Protein AF-A0A267MEK7-F1 (afdb_monomer_lite)

Radius of gyration: 26.11 Å; chains: 1; bounding box: 87×33×66 Å

Sequence (275 aa):
MTKNIILGVLVMGILACGLLVVDSYVIDKEENTNERALKESIINKCTEYKTIGLNELTPFEWDEVYSFPPYMDKDSMSELSGIPKSHLSETYSEGTMNIIFLKDKKVVCKIIGYPKEFYLSIGDSKYEDNERLLISKLPTKDDETIVLNRYNGEKVKTIEDGNYLNEKMVGYWEKNVEEENNNEIKQKHINMVLTKDGVVKFNFFYSLYKDNTNIENLDRAGSRSSTQSFNSHSGKYMVEDDEIILKLQGDRFIMKIDFKGESSILNGEYELVKK

pLDDT: mean 73.12, std 13.4, range [40.31, 94.12]

Organism: NCBI:txid1478221

Structure (mmCIF, N/CA/C/O backbone):
data_AF-A0A267MEK7-F1
#
_entry.id   AF-A0A267MEK7-F1
#
loop_
_atom_site.group_PDB
_atom_site.id
_atom_site.type_symbol
_atom_site.label_atom_id
_atom_site.label_alt_id
_atom_site.label_comp_id
_atom_site.label_asym_id
_atom_site.label_entity_id
_atom_site.label_seq_id
_atom_site.pdbx_PDB_ins_code
_atom_site.Cartn_x
_atom_site.Cartn_y
_atom_site.Cartn_z
_atom_site.occupancy
_atom_site.B_iso_or_equiv
_atom_site.auth_seq_id
_atom_site.auth_comp_id
_atom_site.auth_asym_id
_atom_site.auth_atom_id
_atom_site.pdbx_PDB_model_num
ATOM 1 N N . MET A 1 1 ? -59.127 13.103 30.056 1.00 61.25 1 MET A N 1
ATOM 2 C CA . MET A 1 1 ? -58.250 11.916 29.930 1.00 61.25 1 MET A CA 1
ATOM 3 C C . MET A 1 1 ? -57.293 12.024 28.739 1.00 61.25 1 MET A C 1
ATOM 5 O O . MET A 1 1 ? -56.110 11.780 28.904 1.00 61.25 1 MET A O 1
ATOM 9 N N . THR A 1 2 ? -57.755 12.486 27.575 1.00 72.44 2 THR A N 1
ATOM 10 C CA . THR A 1 2 ? -56.981 12.620 26.322 1.00 72.44 2 THR A CA 1
ATOM 11 C C . THR A 1 2 ? -55.777 13.573 26.366 1.00 72.44 2 THR A C 1
ATOM 13 O O . THR A 1 2 ? -54.735 13.235 25.819 1.00 72.44 2 THR A O 1
ATOM 16 N N . LYS A 1 3 ? -55.850 14.727 27.051 1.00 72.00 3 LYS A N 1
ATOM 17 C CA . LYS A 1 3 ? -54.719 15.684 27.121 1.00 72.00 3 LYS A CA 1
ATOM 18 C C . LYS A 1 3 ? -53.462 15.119 27.802 1.00 72.00 3 LYS A C 1
ATOM 20 O O . LYS A 1 3 ? -52.360 15.358 27.321 1.00 72.00 3 LYS A O 1
ATOM 25 N N . ASN A 1 4 ? -53.623 14.338 28.871 1.00 78.00 4 ASN A N 1
ATOM 26 C CA . ASN A 1 4 ? -52.489 13.758 29.604 1.00 78.00 4 ASN A CA 1
ATOM 27 C C . ASN A 1 4 ? -51.824 12.617 28.816 1.00 78.00 4 ASN A C 1
ATOM 29 O O . ASN A 1 4 ? -50.618 12.429 28.917 1.00 78.00 4 ASN A O 1
ATOM 33 N N . ILE A 1 5 ? -52.597 11.901 27.992 1.00 79.38 5 ILE A N 1
ATOM 34 C CA . ILE A 1 5 ? -52.084 10.857 27.095 1.00 79.38 5 ILE A CA 1
ATOM 35 C C . ILE A 1 5 ? -51.268 11.490 25.958 1.00 79.38 5 ILE A C 1
ATOM 37 O O . ILE A 1 5 ? -50.156 11.051 25.694 1.00 79.38 5 ILE A O 1
ATOM 41 N N . ILE A 1 6 ? -51.773 12.566 25.340 1.00 78.81 6 ILE A N 1
ATOM 42 C CA . ILE A 1 6 ? -51.057 13.290 24.272 1.00 78.81 6 ILE A CA 1
ATOM 43 C C . ILE A 1 6 ? -49.735 13.872 24.792 1.00 78.81 6 ILE A C 1
ATOM 45 O O . ILE A 1 6 ? -48.708 13.755 24.127 1.00 78.81 6 ILE A O 1
ATOM 49 N N . LEU A 1 7 ? -49.737 14.450 25.999 1.00 81.44 7 LEU A N 1
ATOM 50 C CA . LEU A 1 7 ? -48.522 14.979 26.620 1.00 81.44 7 LEU A CA 1
ATOM 51 C C . LEU A 1 7 ? -47.503 13.868 26.922 1.00 81.44 7 LEU A C 1
ATOM 53 O O . LEU A 1 7 ? -46.320 14.043 26.649 1.00 81.44 7 LEU A O 1
ATOM 57 N N . GLY A 1 8 ? -47.956 12.712 27.421 1.00 78.62 8 GLY A N 1
ATOM 58 C CA . GLY A 1 8 ? -47.087 11.557 27.668 1.00 78.62 8 GLY A CA 1
ATOM 59 C C . GLY A 1 8 ? -46.432 11.010 26.395 1.00 78.62 8 GLY A C 1
ATOM 60 O O . GLY A 1 8 ? -45.236 10.725 26.397 1.00 78.62 8 GLY A O 1
ATOM 61 N N . VAL A 1 9 ? -47.183 10.930 25.291 1.00 83.12 9 VAL A N 1
ATOM 62 C CA . VAL A 1 9 ? -46.657 10.490 23.985 1.00 83.12 9 VAL A CA 1
ATOM 63 C C . VAL A 1 9 ? -45.629 11.482 23.432 1.00 83.12 9 VAL A C 1
ATOM 65 O O . VAL A 1 9 ? -44.581 11.061 22.949 1.00 83.12 9 VAL A O 1
ATOM 68 N N . LEU A 1 10 ? -45.877 12.791 23.552 1.00 81.56 10 LEU A N 1
ATOM 69 C CA . LEU A 1 10 ? -44.924 13.825 23.126 1.00 81.56 10 LEU A CA 1
ATOM 70 C C . LEU A 1 10 ? -43.614 13.770 23.918 1.00 81.56 10 LEU A C 1
ATOM 72 O O . LEU A 1 10 ? -42.539 13.845 23.327 1.00 81.56 10 LEU A O 1
ATOM 76 N N . VAL A 1 11 ? -43.689 13.600 25.240 1.00 84.88 11 VAL A N 1
ATOM 77 C CA . VAL A 1 11 ? -42.497 13.502 26.095 1.00 84.88 11 VAL A CA 1
ATOM 78 C C . VAL A 1 11 ? -41.678 12.254 25.759 1.00 84.88 11 VAL A C 1
ATOM 80 O O . VAL A 1 11 ? -40.460 12.351 25.629 1.00 84.88 11 VAL A O 1
ATOM 83 N N . MET A 1 12 ? -42.322 11.101 25.547 1.00 83.88 12 MET A N 1
ATOM 84 C CA . MET A 1 12 ? -41.613 9.890 25.116 1.00 83.88 12 MET A CA 1
ATOM 85 C C . MET A 1 12 ? -40.985 10.039 23.728 1.00 83.88 12 MET A C 1
ATOM 87 O O . MET A 1 12 ? -39.858 9.595 23.529 1.00 83.88 12 MET A O 1
ATOM 91 N N . GLY A 1 13 ? -41.665 10.706 22.791 1.00 81.06 13 GLY A N 1
ATOM 92 C CA . GLY A 1 13 ? -41.106 11.005 21.471 1.00 81.06 13 GLY A CA 1
ATOM 93 C C . GLY A 1 13 ? -39.848 11.874 21.548 1.00 81.06 13 GLY A C 1
ATOM 94 O O . GLY A 1 13 ? -38.851 11.564 20.907 1.00 81.06 13 GLY A O 1
ATOM 95 N N . ILE A 1 14 ? -39.854 12.918 22.384 1.00 84.00 14 ILE A N 1
ATOM 96 C CA . ILE A 1 14 ? -38.690 13.797 22.582 1.00 84.00 14 ILE A CA 1
ATOM 97 C C . ILE A 1 14 ? -37.525 13.041 23.230 1.00 84.00 14 ILE A C 1
ATOM 99 O O . ILE A 1 14 ? -36.387 13.207 22.803 1.00 84.00 14 ILE A O 1
ATOM 103 N N . LEU A 1 15 ? -37.794 12.195 24.229 1.00 73.38 15 LEU A N 1
ATOM 104 C CA . LEU A 1 15 ? -36.761 11.380 24.876 1.00 73.38 15 LEU A CA 1
ATOM 105 C C . LEU A 1 15 ? -36.146 10.363 23.907 1.00 73.38 15 LEU A C 1
ATOM 107 O O . LEU A 1 15 ? -34.927 10.216 23.881 1.00 73.38 15 LEU A O 1
ATOM 111 N N . ALA A 1 16 ? -36.965 9.712 23.077 1.00 72.88 16 ALA A N 1
ATOM 112 C CA . ALA A 1 16 ? -36.488 8.790 22.051 1.00 72.88 16 ALA A CA 1
ATOM 113 C C . ALA A 1 16 ? -35.642 9.509 20.988 1.00 72.88 16 ALA A C 1
ATOM 115 O O . ALA A 1 16 ? -34.548 9.053 20.670 1.00 72.88 16 ALA A O 1
ATOM 116 N N . CYS A 1 17 ? -36.090 10.666 20.491 1.00 71.38 17 CYS A N 1
ATOM 117 C CA . CYS A 1 17 ? -35.295 11.483 19.572 1.00 71.38 17 CYS A CA 1
ATOM 118 C C . CYS A 1 17 ? -33.987 11.966 20.214 1.00 71.38 17 CYS A C 1
ATOM 120 O O . CYS A 1 17 ? -32.949 11.958 19.562 1.00 71.38 17 CYS A O 1
ATOM 122 N N . GLY A 1 18 ? -34.021 12.359 21.491 1.00 66.75 18 GLY A N 1
ATOM 123 C CA . GLY A 1 18 ? -32.832 12.761 22.238 1.00 66.75 18 GLY A CA 1
ATOM 124 C C . GLY A 1 18 ? -31.804 11.635 22.349 1.00 66.75 18 GLY A C 1
ATOM 125 O O . GLY A 1 18 ? -30.627 11.873 22.104 1.00 66.75 18 GLY A O 1
ATOM 126 N N . LEU A 1 19 ? -32.249 10.409 22.647 1.00 63.38 19 LEU A N 1
ATOM 127 C CA . LEU A 1 19 ? -31.387 9.222 22.677 1.00 63.38 19 LEU A CA 1
ATOM 128 C C . LEU A 1 19 ? -30.751 8.949 21.309 1.00 63.38 19 LEU A C 1
ATOM 130 O O . LEU A 1 19 ? -29.538 8.804 21.232 1.00 63.38 19 LEU A O 1
ATOM 134 N N . LEU A 1 20 ? -31.538 8.992 20.229 1.00 66.06 20 LEU A N 1
ATOM 135 C CA . LEU A 1 20 ? -31.027 8.773 18.871 1.00 66.06 20 LEU A CA 1
ATOM 136 C C . LEU A 1 20 ? -29.966 9.806 18.457 1.00 66.06 20 LEU A C 1
ATOM 138 O O . LEU A 1 20 ? -28.980 9.443 17.824 1.00 66.06 20 LEU A O 1
ATOM 142 N N . VAL A 1 21 ? -30.147 11.080 18.825 1.00 69.00 21 VAL A N 1
ATOM 143 C CA . VAL A 1 21 ? -29.184 12.154 18.514 1.00 69.00 21 VAL A CA 1
ATOM 144 C C . VAL A 1 21 ? -27.895 12.014 19.328 1.00 69.00 21 VAL A C 1
ATOM 146 O O . VAL A 1 21 ? -26.806 12.279 18.817 1.00 69.00 21 VAL A O 1
ATOM 149 N N . VAL A 1 22 ? -27.999 11.600 20.594 1.00 65.12 22 VAL A N 1
ATOM 150 C CA . VAL A 1 22 ? -26.823 11.333 21.434 1.00 65.12 22 VAL A CA 1
ATOM 151 C C . VAL A 1 22 ? -26.050 10.135 20.892 1.00 65.12 22 VAL A C 1
ATOM 153 O O . VAL A 1 22 ? -24.835 10.237 20.745 1.00 65.12 22 VAL A O 1
ATOM 156 N N . ASP A 1 23 ? -26.739 9.053 20.527 1.00 66.06 23 ASP A N 1
ATOM 157 C CA . ASP A 1 23 ? -26.115 7.868 19.938 1.00 66.06 23 ASP A CA 1
ATOM 158 C C . ASP A 1 23 ? -25.399 8.214 18.627 1.00 66.06 23 ASP A C 1
ATOM 160 O O . ASP A 1 23 ? -24.226 7.879 18.474 1.00 66.06 23 ASP A O 1
ATOM 164 N N . SER A 1 24 ? -26.038 8.965 17.717 1.00 64.94 24 SER A N 1
ATOM 165 C CA . SER A 1 24 ? -25.383 9.393 16.472 1.00 64.94 24 SER A CA 1
ATOM 166 C C . SER A 1 24 ? -24.154 10.267 16.730 1.00 64.94 24 SER A C 1
ATOM 168 O O . SER A 1 24 ? -23.119 10.076 16.103 1.00 64.94 24 SER A O 1
ATOM 170 N N . TYR A 1 25 ? -24.234 11.193 17.691 1.00 68.62 25 TYR A N 1
ATOM 171 C CA . TYR A 1 25 ? -23.115 12.078 18.018 1.00 68.62 25 TYR A CA 1
ATOM 172 C C . TYR A 1 25 ? -21.934 11.330 18.653 1.00 68.62 25 TYR A C 1
ATOM 174 O O . TYR A 1 25 ? -20.774 11.649 18.385 1.00 68.62 25 TYR A O 1
ATOM 182 N N . VAL A 1 26 ? -22.209 10.341 19.508 1.00 70.06 26 VAL A N 1
ATOM 183 C CA . VAL A 1 26 ? -21.171 9.500 20.117 1.00 70.06 26 VAL A CA 1
ATOM 184 C C . VAL A 1 26 ? -20.490 8.641 19.053 1.00 70.06 26 VAL A C 1
ATOM 186 O O . VAL A 1 26 ? -19.261 8.602 19.039 1.00 70.06 26 VAL A O 1
ATOM 189 N N . ILE A 1 27 ? -21.263 8.043 18.138 1.00 68.50 27 ILE A N 1
ATOM 190 C CA . ILE A 1 27 ? -20.741 7.247 17.016 1.00 68.50 27 ILE A CA 1
ATOM 191 C C . ILE A 1 27 ? -19.829 8.101 16.130 1.00 68.50 27 ILE A C 1
ATOM 193 O O . ILE A 1 27 ? -18.676 7.733 15.925 1.00 68.50 27 ILE A O 1
ATOM 197 N N . ASP A 1 28 ? -20.282 9.277 15.685 1.00 72.56 28 ASP A N 1
ATOM 198 C CA . ASP A 1 28 ? -19.471 10.158 14.833 1.00 72.56 28 ASP A CA 1
ATOM 199 C C . ASP A 1 28 ? -18.160 10.569 15.522 1.00 72.56 28 ASP A C 1
ATOM 201 O O . ASP A 1 28 ? -17.100 10.663 14.899 1.00 72.56 28 ASP A O 1
ATOM 205 N N . LYS A 1 29 ? -18.200 10.818 16.835 1.00 78.25 29 LYS A N 1
ATOM 206 C CA . LYS A 1 29 ? -17.004 11.170 17.609 1.00 78.25 29 LYS A CA 1
ATOM 207 C C . LYS A 1 29 ? -16.028 9.997 17.738 1.00 78.25 29 LYS A C 1
ATOM 209 O O . LYS A 1 29 ? -14.812 10.212 17.699 1.00 78.25 29 LYS A O 1
ATOM 214 N N . GLU A 1 30 ? -16.540 8.789 17.940 1.00 75.94 30 GLU A N 1
ATOM 215 C CA . GLU A 1 30 ? -15.747 7.564 18.045 1.00 75.94 30 GLU A CA 1
ATOM 216 C C . GLU A 1 30 ? -15.094 7.209 16.703 1.00 75.94 30 GLU A C 1
ATOM 218 O O . GLU A 1 30 ? -13.875 7.037 16.664 1.00 75.94 30 GLU A O 1
ATOM 223 N N . GLU A 1 31 ? -15.856 7.248 15.603 1.00 81.69 31 GLU A N 1
ATOM 224 C CA . GLU A 1 31 ? -15.352 7.043 14.237 1.00 81.69 31 GLU A CA 1
ATOM 225 C C . GLU A 1 31 ? -14.177 7.987 13.923 1.00 81.69 31 GLU A C 1
ATOM 227 O O . GLU A 1 31 ? -13.099 7.526 13.547 1.00 81.69 31 GLU A O 1
ATOM 232 N N . ASN A 1 32 ? -14.331 9.294 14.177 1.00 82.56 32 ASN A N 1
ATOM 233 C CA . ASN A 1 32 ? -13.270 10.290 13.953 1.00 82.56 32 ASN A CA 1
ATOM 234 C C . ASN A 1 32 ? -12.031 10.070 14.843 1.00 82.56 32 ASN A C 1
ATOM 236 O O . ASN A 1 32 ? -10.897 10.378 14.462 1.00 82.56 32 ASN A O 1
ATOM 240 N N . THR A 1 33 ? -12.231 9.570 16.066 1.00 89.94 33 THR A N 1
ATOM 241 C CA . THR A 1 33 ? -11.124 9.285 16.989 1.00 89.94 33 THR A CA 1
ATOM 242 C C . THR A 1 33 ? -10.321 8.077 16.510 1.00 89.94 33 THR A C 1
ATOM 244 O O . THR A 1 33 ? -9.089 8.131 16.495 1.00 89.94 33 THR A O 1
ATOM 247 N N . ASN A 1 34 ? -11.014 7.025 16.075 1.00 93.75 34 ASN A N 1
ATOM 248 C CA . ASN A 1 34 ? -10.420 5.798 15.559 1.00 93.75 34 ASN A CA 1
ATOM 249 C C . ASN A 1 34 ? -9.712 6.022 14.220 1.00 93.75 34 ASN A C 1
ATOM 251 O O . ASN A 1 34 ? -8.599 5.530 14.043 1.00 93.75 34 ASN A O 1
ATOM 255 N N . GLU A 1 35 ? -10.281 6.838 13.329 1.00 90.81 35 GLU A N 1
ATOM 256 C CA . GLU A 1 35 ? -9.650 7.242 12.067 1.00 90.81 35 GLU A CA 1
ATOM 257 C C . GLU A 1 35 ? -8.287 7.905 12.316 1.00 90.81 35 GLU A C 1
ATOM 259 O O . GLU A 1 35 ? -7.260 7.490 11.767 1.00 90.81 35 GLU A O 1
ATOM 264 N N . ARG A 1 36 ? -8.249 8.898 13.215 1.00 89.75 36 ARG A N 1
ATOM 265 C CA . ARG A 1 36 ? -7.005 9.586 13.574 1.00 89.75 36 ARG A CA 1
ATOM 266 C C . ARG A 1 36 ? -5.991 8.635 14.207 1.00 89.75 36 ARG A C 1
ATOM 268 O O . ARG A 1 36 ? -4.813 8.678 13.854 1.00 89.75 36 ARG A O 1
ATOM 275 N N . ALA A 1 37 ? -6.437 7.773 15.117 1.00 92.00 37 ALA A N 1
ATOM 276 C CA . ALA A 1 37 ? -5.565 6.817 15.789 1.00 92.00 37 ALA A CA 1
ATOM 277 C C . ALA A 1 37 ? -4.990 5.771 14.813 1.00 92.00 37 ALA A C 1
ATOM 279 O O . ALA A 1 37 ? -3.810 5.424 14.904 1.00 92.00 37 ALA A O 1
ATOM 280 N N . LEU A 1 38 ? -5.782 5.309 13.840 1.00 90.62 38 LEU A N 1
ATOM 281 C CA . LEU A 1 38 ? -5.322 4.426 12.767 1.00 90.62 38 LEU A CA 1
ATOM 282 C C . LEU A 1 38 ? -4.278 5.113 11.890 1.00 90.62 38 LEU A C 1
ATOM 284 O O . LEU A 1 38 ? -3.219 4.537 11.649 1.00 90.62 38 LEU A O 1
ATOM 288 N N . LYS A 1 39 ? -4.520 6.362 11.479 1.00 87.00 39 LYS A N 1
ATOM 289 C CA . LYS A 1 39 ? -3.549 7.146 10.706 1.00 87.00 39 LYS A CA 1
ATOM 290 C C . LYS A 1 39 ? -2.216 7.295 11.445 1.00 87.00 39 LYS A C 1
ATOM 292 O O . LYS A 1 39 ? -1.160 7.039 10.870 1.00 87.00 39 LYS A O 1
ATOM 297 N N . GLU A 1 40 ? -2.251 7.653 12.728 1.00 88.44 40 GLU A N 1
ATOM 298 C CA . GLU A 1 40 ? -1.050 7.740 13.571 1.00 88.44 40 GLU A CA 1
ATOM 299 C C . GLU A 1 40 ? -0.338 6.379 13.689 1.00 88.44 40 GLU A C 1
ATOM 301 O O . GLU A 1 40 ? 0.889 6.298 13.594 1.00 88.44 40 GLU A O 1
ATOM 306 N N . SER A 1 41 ? -1.091 5.290 13.858 1.00 89.56 41 SER A N 1
ATOM 307 C CA . SER A 1 41 ? -0.546 3.932 13.940 1.00 89.56 41 SER A CA 1
ATOM 308 C C . SER A 1 41 ? 0.136 3.500 12.639 1.00 89.56 41 SER A C 1
ATOM 310 O O . SER A 1 41 ? 1.252 2.982 12.685 1.00 89.56 41 SER A O 1
ATOM 312 N N . ILE A 1 42 ? -0.472 3.775 11.481 1.00 84.88 42 ILE A N 1
ATOM 313 C CA . ILE A 1 42 ? 0.101 3.491 10.158 1.00 84.88 42 ILE A CA 1
ATOM 314 C C . ILE A 1 42 ? 1.422 4.242 9.980 1.00 84.88 42 ILE A C 1
ATOM 316 O O . ILE A 1 42 ? 2.439 3.614 9.698 1.00 84.88 42 ILE A O 1
ATOM 320 N N . ILE A 1 43 ? 1.447 5.555 10.229 1.00 83.25 43 ILE A N 1
ATOM 321 C CA . ILE A 1 43 ? 2.664 6.374 10.095 1.00 83.25 43 ILE A CA 1
ATOM 322 C C . ILE A 1 43 ? 3.799 5.832 10.978 1.00 83.25 43 ILE A C 1
ATOM 324 O O . ILE A 1 43 ? 4.944 5.733 10.538 1.00 83.25 43 ILE A O 1
ATOM 328 N N . ASN A 1 44 ? 3.485 5.439 12.214 1.00 85.38 44 ASN A N 1
ATOM 329 C CA . ASN A 1 44 ? 4.488 4.994 13.180 1.00 85.38 44 ASN A CA 1
ATOM 330 C C . ASN A 1 44 ? 4.953 3.549 12.965 1.00 85.38 44 ASN A C 1
ATOM 332 O O . ASN A 1 44 ? 6.106 3.220 13.247 1.00 85.38 44 ASN A O 1
ATOM 336 N N . LYS A 1 45 ? 4.063 2.657 12.514 1.00 84.88 45 LYS A N 1
ATOM 337 C CA . LYS A 1 45 ? 4.353 1.220 12.408 1.00 84.88 45 LYS A CA 1
ATOM 338 C C . LYS A 1 45 ? 4.797 0.807 11.013 1.00 84.88 45 LYS A C 1
ATOM 340 O O . LYS A 1 45 ? 5.523 -0.180 10.912 1.00 84.88 45 LYS A O 1
ATOM 345 N N . CYS A 1 46 ? 4.420 1.527 9.962 1.00 80.25 46 CYS A N 1
ATOM 346 C CA . CYS A 1 46 ? 4.722 1.185 8.570 1.00 80.25 46 CYS A CA 1
ATOM 347 C C . CYS A 1 46 ? 5.972 1.910 8.045 1.00 80.25 46 CYS A C 1
ATOM 349 O O . CYS A 1 46 ? 5.974 2.505 6.968 1.00 80.25 46 CYS A O 1
ATOM 351 N N . THR A 1 47 ? 7.055 1.874 8.818 1.00 75.06 47 THR A N 1
ATOM 352 C CA . THR A 1 47 ? 8.317 2.550 8.481 1.00 75.06 47 THR A CA 1
ATOM 353 C C . THR A 1 47 ? 9.189 1.756 7.508 1.00 75.06 47 THR A C 1
ATOM 355 O O . THR A 1 47 ? 10.006 2.343 6.800 1.00 75.06 47 THR A O 1
ATOM 358 N N . GLU A 1 48 ? 8.989 0.442 7.428 1.00 70.56 48 GLU A N 1
ATOM 359 C CA . GLU A 1 48 ? 9.752 -0.484 6.593 1.00 70.56 48 GLU A CA 1
ATOM 360 C C . GLU A 1 48 ? 8.857 -1.584 6.007 1.00 70.56 48 GLU A C 1
ATOM 362 O O . GLU A 1 48 ? 7.723 -1.791 6.445 1.00 70.56 48 GLU A O 1
ATOM 367 N N . TYR A 1 49 ? 9.392 -2.309 5.024 1.00 71.69 49 TYR A N 1
ATOM 368 C CA . TYR A 1 49 ? 8.751 -3.492 4.462 1.00 71.69 49 TYR A CA 1
ATOM 369 C C . TYR A 1 49 ? 8.694 -4.596 5.518 1.00 71.69 49 TYR A C 1
ATOM 371 O O . TYR A 1 49 ? 9.720 -5.133 5.938 1.00 71.69 49 TYR A O 1
ATOM 379 N N . LYS A 1 50 ? 7.482 -4.941 5.946 1.00 76.19 50 LYS A N 1
ATOM 380 C CA . LYS A 1 50 ? 7.232 -6.047 6.869 1.00 76.19 50 LYS A CA 1
ATOM 381 C C . LYS A 1 50 ? 5.807 -6.550 6.727 1.00 76.19 50 LYS A C 1
ATOM 383 O O . LYS A 1 50 ? 4.915 -5.829 6.277 1.00 76.19 50 LYS A O 1
ATOM 388 N N . THR A 1 51 ? 5.598 -7.780 7.164 1.00 79.00 51 THR A N 1
ATOM 389 C CA . THR A 1 51 ? 4.255 -8.312 7.362 1.00 79.00 51 THR A CA 1
ATOM 390 C C . THR A 1 51 ? 3.732 -7.847 8.716 1.00 79.00 51 THR A C 1
ATOM 392 O O . THR A 1 51 ? 4.423 -7.993 9.723 1.00 79.00 51 THR A O 1
ATOM 395 N N . ILE A 1 52 ? 2.517 -7.315 8.745 1.00 82.38 52 ILE A N 1
ATOM 396 C CA . ILE A 1 52 ? 1.831 -6.869 9.958 1.00 82.38 52 ILE A CA 1
ATOM 397 C C . ILE A 1 52 ? 0.392 -7.385 9.940 1.00 82.38 52 ILE A C 1
ATOM 399 O O . ILE A 1 52 ? -0.229 -7.447 8.878 1.00 82.38 52 ILE A O 1
ATOM 403 N N . GLY A 1 53 ? -0.148 -7.797 11.084 1.00 84.62 53 GLY A N 1
ATOM 404 C CA . GLY A 1 53 ? -1.585 -8.046 11.189 1.00 84.62 53 GLY A CA 1
ATOM 405 C C . GLY A 1 53 ? -2.368 -6.738 11.074 1.00 84.62 53 GLY A C 1
ATOM 406 O O . GLY A 1 53 ? -1.932 -5.718 11.609 1.00 84.62 53 GLY A O 1
ATOM 407 N N . LEU A 1 54 ? -3.540 -6.749 10.431 1.00 85.75 54 LEU A N 1
ATOM 408 C CA . LEU A 1 54 ? -4.408 -5.562 10.424 1.00 85.75 54 LEU A CA 1
ATOM 409 C C . LEU A 1 54 ? -4.765 -5.133 11.861 1.00 85.75 54 LEU A C 1
ATOM 411 O O . LEU A 1 54 ? -4.713 -3.947 12.177 1.00 85.75 54 LEU A O 1
ATOM 415 N N . ASN A 1 55 ? -4.955 -6.107 12.758 1.00 87.88 55 ASN A N 1
ATOM 416 C CA . ASN A 1 55 ? -5.151 -5.908 14.197 1.00 87.88 55 ASN A CA 1
ATOM 417 C C . ASN A 1 55 ? -3.995 -5.173 14.891 1.00 87.88 55 ASN A C 1
ATOM 419 O O . ASN A 1 55 ? -4.191 -4.455 15.868 1.00 87.88 55 ASN A O 1
ATOM 423 N N . GLU A 1 56 ? -2.767 -5.327 14.396 1.00 88.31 56 GLU A N 1
ATOM 424 C CA . GLU A 1 56 ? -1.620 -4.601 14.937 1.00 88.31 56 GLU A CA 1
ATOM 425 C C . GLU A 1 56 ? -1.595 -3.144 14.453 1.00 88.31 56 GLU A C 1
ATOM 427 O O . GLU A 1 56 ? -0.959 -2.305 15.092 1.00 88.31 56 GLU A O 1
ATOM 432 N N . LEU A 1 57 ? -2.264 -2.813 13.346 1.00 88.19 57 LEU A N 1
ATOM 433 C CA . LEU A 1 57 ? -2.368 -1.445 12.832 1.00 88.19 57 LEU A CA 1
ATOM 434 C C . LEU A 1 57 ? -3.523 -0.666 13.456 1.00 88.19 57 LEU A C 1
ATOM 436 O O . LEU A 1 57 ? -3.416 0.548 13.601 1.00 88.19 57 LEU A O 1
ATOM 440 N N . THR A 1 58 ? -4.589 -1.334 13.864 1.00 90.94 58 THR A N 1
ATOM 441 C CA . THR A 1 58 ? -5.804 -0.719 14.406 1.00 90.94 58 THR A CA 1
ATOM 442 C C . THR A 1 58 ? -5.749 -0.612 15.934 1.00 90.94 58 THR A C 1
ATOM 444 O O . THR A 1 58 ? -5.814 -1.630 16.621 1.00 90.94 58 THR A O 1
ATOM 447 N N . PRO A 1 59 ? -5.661 0.592 16.520 1.00 93.00 59 PRO A N 1
ATOM 448 C CA . PRO A 1 59 ? -5.636 0.772 17.976 1.00 93.00 59 PRO A CA 1
ATOM 449 C C . PRO A 1 59 ? -7.040 0.735 18.616 1.00 93.00 59 PRO A C 1
ATOM 451 O O . PRO A 1 59 ? -7.270 1.377 19.638 1.00 93.00 59 PRO A O 1
ATOM 454 N N . PHE A 1 60 ? -7.980 0.017 18.006 1.00 94.12 60 PHE A N 1
ATOM 455 C CA . PHE A 1 60 ? -9.372 -0.128 18.429 1.00 94.12 60 PHE A CA 1
ATOM 456 C C . PHE A 1 60 ? -9.873 -1.527 18.066 1.00 94.12 60 PHE A C 1
ATOM 458 O O . PHE A 1 60 ? -9.273 -2.211 17.237 1.00 94.12 60 PHE A O 1
ATOM 465 N N . GLU A 1 61 ? -10.970 -1.953 18.688 1.00 92.50 61 GLU A N 1
ATOM 466 C CA . GLU A 1 61 ? -11.559 -3.266 18.428 1.00 92.50 61 GLU A CA 1
ATOM 467 C C . GLU A 1 61 ? -12.428 -3.267 17.168 1.00 92.50 61 GLU A C 1
ATOM 469 O O . GLU A 1 61 ? -13.226 -2.357 16.954 1.00 92.50 61 GLU A O 1
ATOM 474 N N . TRP A 1 62 ? -12.322 -4.331 16.378 1.00 93.88 62 TRP A N 1
ATOM 475 C CA . TRP A 1 62 ? -13.152 -4.604 15.206 1.00 93.88 62 TRP A CA 1
ATOM 476 C C . TRP A 1 62 ? -13.223 -6.123 14.967 1.00 93.88 62 TRP A C 1
ATOM 478 O O . TRP A 1 62 ? -12.503 -6.884 15.613 1.00 93.88 62 TRP A O 1
ATOM 488 N N . ASP A 1 63 ? -14.128 -6.571 14.099 1.00 91.25 63 ASP A N 1
ATOM 489 C CA . ASP A 1 63 ? -14.311 -7.976 13.703 1.00 91.25 63 ASP A CA 1
ATOM 490 C C . ASP A 1 63 ? -14.376 -8.176 12.178 1.00 91.25 63 ASP A C 1
ATOM 492 O O . ASP A 1 63 ? -13.912 -9.195 11.664 1.00 91.25 63 ASP A O 1
ATOM 496 N N . GLU A 1 64 ? -14.892 -7.193 11.437 1.00 91.38 64 GLU A N 1
ATOM 497 C CA . GLU A 1 64 ? -14.957 -7.204 9.975 1.00 91.38 64 GLU A CA 1
ATOM 498 C C . GLU A 1 64 ? -14.482 -5.875 9.381 1.00 91.38 64 GLU A C 1
ATOM 500 O O . GLU A 1 64 ? -14.776 -4.800 9.906 1.00 91.38 64 GLU A O 1
ATOM 505 N N . VAL A 1 65 ? -13.811 -5.942 8.229 1.00 91.19 65 VAL A N 1
ATOM 506 C CA . VAL A 1 65 ? -13.470 -4.756 7.432 1.00 91.19 65 VAL A CA 1
ATOM 507 C C . VAL A 1 65 ? -13.927 -4.947 5.998 1.00 91.19 65 VAL A C 1
ATOM 509 O O . VAL A 1 65 ? -13.691 -5.995 5.395 1.00 91.19 65 VAL A O 1
ATOM 512 N N . TYR A 1 66 ? -14.545 -3.915 5.438 1.00 90.75 66 TYR A N 1
ATOM 513 C CA . TYR A 1 66 ? -14.925 -3.859 4.031 1.00 90.75 66 TYR A CA 1
ATOM 514 C C . TYR A 1 66 ? -14.168 -2.726 3.352 1.00 90.75 66 TYR A C 1
ATOM 516 O O . TYR A 1 66 ? -14.232 -1.594 3.816 1.00 90.75 66 TYR A O 1
ATOM 524 N N . SER A 1 67 ? -13.471 -3.033 2.262 1.00 89.94 67 SER A N 1
ATOM 525 C CA . SER A 1 67 ? -12.921 -2.051 1.327 1.00 89.94 67 SER A CA 1
ATOM 526 C C . SER A 1 67 ? -13.741 -2.105 0.043 1.00 89.94 67 SER A C 1
ATOM 528 O O . SER A 1 67 ? -13.755 -3.135 -0.639 1.00 89.94 67 SER A O 1
ATOM 530 N N . PHE A 1 68 ? -14.473 -1.031 -0.240 1.00 89.25 68 PHE A N 1
ATOM 531 C CA . PHE A 1 68 ? -15.356 -0.927 -1.395 1.00 89.25 68 PHE A CA 1
ATOM 532 C C . PHE A 1 68 ? -14.676 -0.176 -2.543 1.00 89.25 68 PHE A C 1
ATOM 534 O O . PHE A 1 68 ? -14.052 0.863 -2.293 1.00 89.25 68 PHE A O 1
ATOM 541 N N . PRO A 1 69 ? -14.854 -0.638 -3.795 1.00 84.31 69 PRO A N 1
ATOM 542 C CA . PRO A 1 69 ? -14.323 0.068 -4.948 1.00 84.31 69 PRO A CA 1
ATOM 543 C C . PRO A 1 69 ? -15.018 1.427 -5.128 1.00 84.31 69 PRO A C 1
ATOM 545 O O . PRO A 1 69 ? -16.168 1.604 -4.699 1.00 84.31 69 PRO A O 1
ATOM 548 N N . PRO A 1 70 ? -14.366 2.376 -5.824 1.00 85.62 70 PRO A N 1
ATOM 549 C CA . PRO A 1 70 ? -15.006 3.606 -6.269 1.00 85.62 70 PRO A CA 1
ATOM 550 C C . PRO A 1 70 ? -16.337 3.345 -6.983 1.00 85.62 70 PRO A C 1
ATOM 552 O O . PRO A 1 70 ? -16.486 2.341 -7.680 1.00 85.62 70 PRO A O 1
ATOM 555 N N . TYR A 1 71 ? -17.285 4.277 -6.858 1.00 87.81 71 TYR A N 1
ATOM 556 C CA . TYR A 1 71 ? -18.588 4.255 -7.539 1.00 87.81 71 TYR A CA 1
ATOM 557 C C . TYR A 1 71 ? -19.545 3.127 -7.145 1.00 87.81 71 TYR A C 1
ATOM 559 O O . TYR A 1 71 ? -20.627 3.033 -7.727 1.00 87.81 71 TYR A O 1
ATOM 567 N N . MET A 1 72 ? -19.200 2.284 -6.167 1.00 89.94 72 MET A N 1
ATOM 568 C CA . MET A 1 72 ? -20.166 1.330 -5.631 1.00 89.94 72 MET A CA 1
ATOM 569 C C . MET A 1 72 ? -21.294 2.081 -4.914 1.00 89.94 72 MET A C 1
ATOM 571 O O . MET A 1 72 ? -21.045 2.943 -4.069 1.00 89.94 72 MET A O 1
ATOM 575 N N . ASP A 1 73 ? -22.535 1.746 -5.257 1.00 92.50 73 ASP A N 1
ATOM 576 C CA . ASP A 1 73 ? -23.727 2.362 -4.680 1.00 92.50 73 ASP A CA 1
ATOM 577 C C . ASP A 1 73 ? -24.036 1.817 -3.272 1.00 92.50 73 ASP A C 1
ATOM 579 O O . ASP A 1 73 ? -23.630 0.709 -2.896 1.00 92.50 73 ASP A O 1
ATOM 583 N N . LYS A 1 74 ? -24.768 2.598 -2.463 1.00 93.38 74 LYS A N 1
ATOM 584 C CA . LYS A 1 74 ? -25.098 2.208 -1.075 1.00 93.38 74 LYS A CA 1
ATOM 585 C C . LYS A 1 74 ? -25.937 0.947 -0.972 1.00 93.38 74 LYS A C 1
ATOM 587 O O . LYS A 1 74 ? -25.902 0.310 0.081 1.00 93.38 74 LYS A O 1
ATOM 592 N N . ASP A 1 75 ? -26.707 0.603 -1.995 1.00 93.06 75 ASP A N 1
ATOM 593 C CA . ASP A 1 75 ? -27.587 -0.559 -1.954 1.00 93.06 75 ASP A CA 1
ATOM 594 C C . ASP A 1 75 ? -26.743 -1.825 -2.040 1.00 93.06 75 ASP A C 1
ATOM 596 O O . ASP A 1 75 ? -26.827 -2.669 -1.147 1.00 93.06 75 ASP A O 1
ATOM 600 N N . SER A 1 76 ? -25.840 -1.870 -3.017 1.00 91.75 76 SER A N 1
ATOM 601 C CA . SER A 1 76 ? -24.837 -2.921 -3.184 1.00 91.75 76 SER A CA 1
ATOM 602 C C . SER A 1 76 ? -23.938 -3.055 -1.948 1.00 91.75 76 SER A C 1
ATOM 604 O O . SER A 1 76 ? -23.723 -4.160 -1.445 1.00 91.75 76 SER A O 1
ATOM 606 N N . MET A 1 77 ? -23.451 -1.935 -1.398 1.00 92.31 77 MET A N 1
ATOM 607 C CA . MET A 1 77 ? -22.636 -1.951 -0.176 1.00 92.31 77 MET A CA 1
ATOM 608 C C . MET A 1 77 ? -23.412 -2.498 1.033 1.00 92.31 77 MET A C 1
ATOM 610 O O . MET A 1 77 ? -22.871 -3.282 1.818 1.00 92.31 77 MET A O 1
ATOM 614 N N . SER A 1 78 ? -24.676 -2.093 1.195 1.00 91.81 78 SER A N 1
ATOM 615 C CA . SER A 1 78 ? -25.549 -2.517 2.297 1.00 91.81 78 SER A CA 1
ATOM 616 C C . SER A 1 78 ? -25.887 -4.001 2.208 1.00 91.81 78 SER A C 1
ATOM 618 O O . SER A 1 78 ? -25.830 -4.698 3.219 1.00 91.81 78 SER A O 1
ATOM 620 N N . GLU A 1 79 ? -26.170 -4.501 1.006 1.00 91.56 79 GLU A N 1
ATOM 621 C CA . GLU A 1 79 ? -26.412 -5.921 0.753 1.00 91.56 79 GLU A CA 1
ATOM 622 C C . GLU A 1 79 ? -25.179 -6.775 1.076 1.00 91.56 79 GLU A C 1
ATOM 624 O O . GLU A 1 79 ? -25.302 -7.803 1.743 1.00 91.56 79 GLU A O 1
ATOM 629 N N . LEU A 1 80 ? -23.985 -6.326 0.671 1.00 88.44 80 LEU A N 1
ATOM 630 C CA . LEU A 1 80 ? -22.737 -7.057 0.909 1.00 88.44 80 LEU A CA 1
ATOM 631 C C . LEU A 1 80 ? -22.352 -7.106 2.395 1.00 88.44 80 LEU A C 1
ATOM 633 O O . LEU A 1 80 ? -21.909 -8.140 2.893 1.00 88.44 80 LEU A O 1
ATOM 637 N N . SER A 1 81 ? -22.468 -5.975 3.091 1.00 86.88 81 SER A N 1
ATOM 638 C CA . SER A 1 81 ? -21.930 -5.805 4.450 1.00 86.88 81 SER A CA 1
ATOM 639 C C . SER A 1 81 ? -22.959 -6.003 5.565 1.00 86.88 81 SER A C 1
ATOM 641 O O . SER A 1 81 ? -22.592 -6.219 6.722 1.00 86.88 81 SER A O 1
ATOM 643 N N . GLY A 1 82 ? -24.252 -5.908 5.246 1.00 87.25 82 GLY A N 1
ATOM 644 C CA . GLY A 1 82 ? -25.337 -5.837 6.226 1.00 87.25 82 GLY A CA 1
ATOM 645 C C . GLY A 1 82 ? -25.421 -4.495 6.966 1.00 87.25 82 GLY A C 1
ATOM 646 O O . GLY A 1 82 ? -26.208 -4.367 7.904 1.00 87.25 82 GLY A O 1
ATOM 647 N N . ILE A 1 83 ? -24.628 -3.492 6.570 1.00 88.62 83 ILE A N 1
ATOM 648 C CA . ILE A 1 83 ? -24.623 -2.155 7.174 1.00 88.62 83 ILE A CA 1
ATOM 649 C C . ILE A 1 83 ? -25.825 -1.359 6.645 1.00 88.62 83 ILE A C 1
ATOM 651 O O . ILE A 1 83 ? -26.049 -1.330 5.432 1.00 88.62 83 ILE A O 1
ATOM 655 N N . PRO A 1 84 ? -26.591 -0.652 7.495 1.00 86.06 84 PRO A N 1
ATOM 656 C CA . PRO A 1 84 ? -27.661 0.209 7.010 1.00 86.06 84 PRO A CA 1
ATOM 657 C C . PRO A 1 84 ? -27.124 1.340 6.119 1.00 86.06 84 PRO A C 1
ATOM 659 O O . PRO A 1 84 ? -26.146 2.003 6.465 1.00 86.06 84 PRO A O 1
ATOM 662 N N . LYS A 1 85 ? -27.824 1.635 5.016 1.00 87.25 85 LYS A N 1
ATOM 663 C CA . LYS A 1 85 ? -27.457 2.686 4.041 1.00 87.25 85 LYS A CA 1
ATOM 664 C C . LYS A 1 85 ? -27.161 4.058 4.664 1.00 87.25 85 LYS A C 1
ATOM 666 O O . LYS A 1 85 ? -26.378 4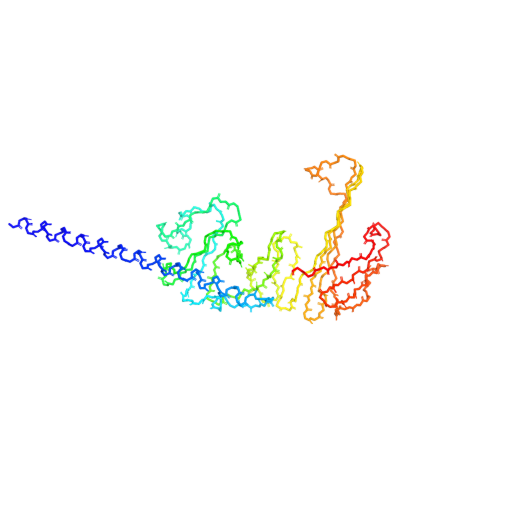.822 4.109 1.00 87.25 85 LYS A O 1
ATOM 671 N N . SER A 1 86 ? -27.766 4.382 5.809 1.00 84.62 86 SER A N 1
ATOM 672 C CA . SER A 1 86 ? -27.524 5.634 6.542 1.00 84.62 86 SER A CA 1
ATOM 673 C C . SER A 1 86 ? -26.089 5.785 7.051 1.00 84.62 86 SER A C 1
ATOM 675 O O . SER A 1 86 ? -25.643 6.910 7.237 1.00 84.62 86 SER A O 1
ATOM 677 N N . HIS A 1 87 ? -25.368 4.679 7.255 1.00 83.81 87 HIS A N 1
ATOM 678 C CA . HIS A 1 87 ? -23.976 4.670 7.711 1.00 83.81 87 HIS A CA 1
ATOM 679 C C . HIS A 1 87 ? -22.968 4.506 6.566 1.00 83.81 87 HIS A C 1
ATOM 681 O O . HIS A 1 87 ? -21.765 4.522 6.815 1.00 83.81 87 HIS A O 1
ATOM 687 N N . LEU A 1 88 ? -23.441 4.351 5.327 1.00 88.19 88 LEU A N 1
ATOM 688 C CA . LEU A 1 88 ? -22.609 4.158 4.143 1.00 88.19 88 LEU A CA 1
ATOM 689 C C . LEU A 1 88 ? -22.457 5.466 3.366 1.00 88.19 88 LEU A C 1
ATOM 691 O O . LEU A 1 88 ? -23.381 6.283 3.302 1.00 88.19 88 LEU A O 1
ATOM 695 N N . SER A 1 89 ? -21.311 5.623 2.715 1.00 87.44 89 SER A N 1
ATOM 696 C CA . SER A 1 89 ? -20.990 6.756 1.847 1.00 87.44 89 SER A CA 1
ATOM 697 C C . SER A 1 89 ? -20.569 6.234 0.484 1.00 87.44 89 SER A C 1
ATOM 699 O O . SER A 1 89 ? -19.823 5.267 0.415 1.00 87.44 89 SER A O 1
ATOM 701 N N . GLU A 1 90 ? -21.050 6.864 -0.583 1.00 87.94 90 GLU A N 1
ATOM 702 C CA . GLU A 1 90 ? -20.579 6.584 -1.942 1.00 87.94 90 GLU A CA 1
ATOM 703 C C . GLU A 1 90 ? -19.371 7.460 -2.231 1.00 87.94 90 GLU A C 1
ATOM 705 O O . GLU A 1 90 ? -19.268 8.587 -1.735 1.00 87.94 90 GLU A O 1
ATOM 710 N N . THR A 1 91 ? -18.477 6.950 -3.062 1.00 85.12 91 THR A N 1
ATOM 711 C CA . THR A 1 91 ? -17.359 7.715 -3.588 1.00 85.12 91 THR A CA 1
ATOM 712 C C . THR A 1 91 ? -17.529 7.879 -5.091 1.00 85.12 91 THR A C 1
ATOM 714 O O . THR A 1 91 ? -17.890 6.941 -5.796 1.00 85.12 91 THR A O 1
ATOM 717 N N . TYR A 1 92 ? -17.299 9.093 -5.590 1.00 84.38 92 TYR A N 1
ATOM 718 C CA . TYR A 1 92 ? -17.593 9.465 -6.981 1.00 84.38 92 TYR A CA 1
ATOM 719 C C . TYR A 1 92 ? -16.339 9.852 -7.771 1.00 84.38 92 TYR A C 1
ATOM 721 O O . TYR A 1 92 ? -16.432 10.551 -8.780 1.00 84.38 92 TYR A O 1
ATOM 729 N N . SER A 1 93 ? -15.160 9.449 -7.300 1.00 83.25 93 SER A N 1
ATOM 730 C CA . SER A 1 93 ? -13.894 9.786 -7.942 1.00 83.25 93 SER A CA 1
ATOM 731 C C . SER A 1 93 ? -12.993 8.565 -8.048 1.00 83.25 93 SER A C 1
ATOM 733 O O . SER A 1 93 ? -12.915 7.751 -7.129 1.00 83.25 93 SER A O 1
ATOM 735 N N . GLU A 1 94 ? -12.294 8.440 -9.171 1.00 78.25 94 GLU A N 1
ATOM 736 C CA . GLU A 1 94 ? -11.291 7.399 -9.348 1.00 78.25 94 GLU A CA 1
ATOM 737 C C . GLU A 1 94 ? -10.180 7.549 -8.303 1.00 78.25 94 GLU A C 1
ATOM 739 O O . GLU A 1 94 ? -9.774 8.653 -7.932 1.00 78.25 94 GLU A O 1
ATOM 744 N N . GLY A 1 95 ? -9.700 6.413 -7.795 1.00 72.88 95 GLY A N 1
ATOM 745 C CA . GLY A 1 95 ? -8.622 6.373 -6.809 1.00 72.88 95 GLY A CA 1
ATOM 746 C C . GLY A 1 95 ? -9.015 6.771 -5.382 1.00 72.88 95 GLY A C 1
ATOM 747 O O . GLY A 1 95 ? -8.138 6.812 -4.522 1.00 72.88 95 GLY A O 1
ATOM 748 N N . THR A 1 96 ? -10.292 7.050 -5.091 1.00 82.44 96 THR A N 1
ATOM 749 C CA . THR A 1 96 ? -10.753 7.190 -3.698 1.00 82.44 96 THR A CA 1
ATOM 750 C C . THR A 1 96 ? -10.989 5.836 -3.052 1.00 82.44 96 THR A C 1
ATOM 752 O O . THR A 1 96 ? -11.557 4.939 -3.666 1.00 82.44 96 THR A O 1
ATOM 755 N N . MET A 1 97 ? -10.623 5.722 -1.786 1.00 86.38 97 MET A N 1
ATOM 756 C CA . MET A 1 97 ? -10.898 4.560 -0.958 1.00 86.38 97 MET A CA 1
ATOM 757 C C . MET A 1 97 ? -12.198 4.739 -0.186 1.00 86.38 97 MET A C 1
ATOM 759 O O . MET A 1 97 ? -12.581 5.863 0.153 1.00 86.38 97 MET A O 1
ATOM 763 N N . ASN A 1 98 ? -12.825 3.615 0.140 1.00 89.94 98 ASN A N 1
ATOM 764 C CA . ASN A 1 98 ? -13.954 3.542 1.053 1.00 89.94 98 ASN A CA 1
ATOM 765 C C . ASN A 1 98 ? -13.813 2.289 1.922 1.00 89.94 98 ASN A C 1
ATOM 767 O O . ASN A 1 98 ? -14.219 1.197 1.528 1.00 89.94 98 ASN A O 1
ATOM 771 N N . ILE A 1 99 ? -13.176 2.449 3.080 1.00 90.75 99 ILE A N 1
ATOM 772 C CA . ILE A 1 99 ? -12.866 1.358 4.003 1.00 90.75 99 ILE A CA 1
ATOM 773 C C . ILE A 1 99 ? -13.698 1.540 5.267 1.00 90.75 99 ILE A C 1
ATOM 775 O O . ILE A 1 99 ? -13.668 2.604 5.887 1.00 90.75 99 ILE A O 1
ATOM 779 N N . ILE A 1 100 ? -14.416 0.501 5.676 1.00 92.12 100 ILE A N 1
ATOM 780 C CA . ILE A 1 100 ? -15.304 0.527 6.835 1.00 92.12 100 ILE A CA 1
ATOM 781 C C . ILE A 1 100 ? -14.940 -0.613 7.779 1.00 92.12 100 ILE A C 1
ATOM 783 O O . ILE A 1 100 ? -14.991 -1.780 7.393 1.00 92.12 100 ILE A O 1
ATOM 787 N N . PHE A 1 101 ? -14.606 -0.261 9.021 1.00 92.69 101 PHE A N 1
ATOM 788 C CA . PHE A 1 101 ? -14.361 -1.199 10.114 1.00 92.69 101 PHE A CA 1
ATOM 789 C C . PHE A 1 101 ? -15.631 -1.367 10.939 1.00 92.69 101 PHE A C 1
ATOM 791 O O . PHE A 1 101 ? -16.267 -0.378 11.326 1.00 92.69 101 PHE A O 1
ATOM 798 N N . LEU A 1 102 ? -15.966 -2.617 11.237 1.00 91.94 102 LEU A N 1
ATOM 799 C CA . LEU A 1 102 ? -17.104 -2.988 12.060 1.00 91.94 102 LEU A CA 1
ATOM 800 C C . LEU A 1 102 ? -16.658 -3.642 13.361 1.00 91.94 102 LEU A C 1
ATOM 802 O O . LEU A 1 102 ? -15.639 -4.319 13.402 1.00 91.94 102 LEU A O 1
ATOM 806 N N . LYS A 1 103 ? -17.463 -3.461 14.404 1.00 92.00 103 LYS A N 1
ATOM 807 C CA . LYS A 1 103 ? -17.447 -4.260 15.627 1.00 92.00 103 LYS A CA 1
ATOM 808 C C . LYS A 1 103 ? -18.880 -4.621 15.970 1.00 92.00 103 LYS A C 1
ATOM 810 O O . LYS A 1 103 ? -19.712 -3.724 16.111 1.00 92.00 103 LYS A O 1
ATOM 815 N N . ASP A 1 104 ? -19.196 -5.909 16.075 1.00 89.75 104 ASP A N 1
ATOM 816 C CA . ASP A 1 104 ? -20.549 -6.386 16.373 1.00 89.75 104 ASP A CA 1
ATOM 817 C C . ASP A 1 104 ? -21.601 -5.758 15.430 1.00 89.75 104 ASP A C 1
ATOM 819 O O . ASP A 1 104 ? -22.678 -5.325 15.850 1.00 89.75 104 ASP A O 1
ATOM 823 N N . LYS A 1 105 ? -21.257 -5.654 14.134 1.00 86.75 105 LYS A N 1
ATOM 824 C CA . LYS A 1 105 ? -22.048 -5.007 13.060 1.00 86.75 105 LYS A CA 1
ATOM 825 C C . LYS A 1 105 ? -22.283 -3.497 13.205 1.00 86.75 105 LYS A C 1
ATOM 827 O O . LYS A 1 105 ? -23.043 -2.923 12.425 1.00 86.75 105 LYS A O 1
ATOM 832 N N . LYS A 1 106 ? -21.620 -2.827 14.146 1.00 88.00 106 LYS A N 1
ATOM 833 C CA . LYS A 1 106 ? -21.613 -1.363 14.260 1.00 88.00 106 LYS A CA 1
ATOM 834 C C . LYS A 1 106 ? -20.374 -0.792 13.600 1.00 88.00 106 LYS A C 1
ATOM 836 O O . LYS A 1 106 ? -19.297 -1.361 13.736 1.00 88.00 106 LYS A O 1
ATOM 841 N N . VAL A 1 107 ? -20.521 0.338 12.914 1.00 90.12 107 VAL A N 1
ATOM 842 C CA . VAL A 1 107 ? -19.367 1.035 12.345 1.00 90.12 107 VAL A CA 1
ATOM 843 C C . VAL A 1 107 ? -18.562 1.680 13.466 1.00 90.12 107 VAL A C 1
ATOM 845 O O . VAL A 1 107 ? -19.121 2.400 14.288 1.00 90.12 107 VAL A O 1
ATOM 848 N N . VAL A 1 108 ? -17.262 1.389 13.499 1.00 92.88 108 VAL A N 1
ATOM 849 C CA . VAL A 1 108 ? -16.325 1.919 14.505 1.00 92.88 108 VAL A CA 1
ATOM 850 C C . VAL A 1 108 ? -15.246 2.810 13.899 1.00 92.88 108 VAL A C 1
ATOM 852 O O . VAL A 1 108 ? -14.641 3.604 14.611 1.00 92.88 108 VAL A O 1
ATOM 855 N N . CYS A 1 109 ? -14.990 2.704 12.593 1.00 92.31 109 CYS A N 1
ATOM 856 C CA . CYS A 1 109 ? -14.061 3.570 11.870 1.00 92.31 109 CYS A CA 1
ATOM 857 C C . CYS A 1 109 ? -14.412 3.576 10.378 1.00 92.31 109 CYS A C 1
ATOM 859 O O . CYS A 1 109 ? -14.736 2.528 9.812 1.00 92.31 109 CYS A O 1
ATOM 861 N N . LYS A 1 110 ? -14.291 4.739 9.731 1.00 91.25 110 LYS A N 1
ATOM 862 C CA . LYS A 1 110 ? -14.404 4.895 8.277 1.00 91.25 110 LYS A CA 1
ATOM 863 C C . LYS A 1 110 ? -13.154 5.581 7.751 1.00 91.25 110 LYS A C 1
ATOM 865 O O . LYS A 1 110 ? -12.663 6.515 8.367 1.00 91.25 110 LYS A O 1
ATOM 870 N N . ILE A 1 111 ? -12.657 5.124 6.611 1.00 89.31 111 ILE A N 1
ATOM 871 C CA . ILE A 1 111 ? -11.642 5.826 5.831 1.00 89.31 111 ILE A CA 1
ATOM 872 C C . ILE A 1 111 ? -12.237 6.068 4.456 1.00 89.31 111 ILE A C 1
ATOM 874 O O . ILE A 1 111 ? -12.428 5.133 3.679 1.00 89.31 111 ILE A O 1
ATOM 878 N N . ILE A 1 112 ? -12.545 7.331 4.175 1.00 88.38 112 ILE A N 1
ATOM 879 C CA . ILE A 1 112 ? -13.094 7.766 2.895 1.00 88.38 112 ILE A CA 1
ATOM 880 C C . ILE A 1 112 ? -12.243 8.924 2.398 1.00 88.38 112 ILE A C 1
ATOM 882 O O . ILE A 1 112 ? -12.139 9.947 3.069 1.00 88.38 112 ILE A O 1
ATOM 886 N N . GLY A 1 113 ? -11.652 8.771 1.220 1.00 85.50 113 GLY A N 1
ATOM 887 C CA . GLY A 1 113 ? -10.810 9.805 0.627 1.00 85.50 113 GLY A CA 1
ATOM 888 C C . GLY A 1 113 ? -9.667 9.219 -0.179 1.00 85.50 113 GLY A C 1
ATOM 889 O O . GLY A 1 113 ? -9.696 8.053 -0.571 1.00 85.50 113 GLY A O 1
ATOM 890 N N . TYR A 1 114 ? -8.658 10.033 -0.461 1.00 82.31 114 TYR A N 1
ATOM 891 C CA . TYR A 1 114 ? -7.539 9.594 -1.293 1.00 82.31 114 TYR A CA 1
ATOM 892 C C . TYR A 1 114 ? -6.448 8.911 -0.461 1.00 82.31 114 TYR A C 1
ATOM 894 O O . TYR A 1 114 ? -6.164 9.363 0.649 1.00 82.31 114 TYR A O 1
ATOM 902 N N . PRO A 1 115 ? -5.739 7.905 -1.010 1.00 79.69 115 PRO A N 1
ATOM 903 C CA . PRO A 1 115 ? -4.616 7.248 -0.342 1.00 79.69 115 PRO A CA 1
ATOM 904 C C . PRO A 1 115 ? -3.603 8.191 0.309 1.00 79.69 115 PRO A C 1
ATOM 906 O O . PRO A 1 115 ? -3.164 7.953 1.433 1.00 79.69 115 PRO A O 1
ATOM 909 N N . LYS A 1 116 ? -3.303 9.315 -0.352 1.00 76.00 116 LYS A N 1
ATOM 910 C CA . LYS A 1 116 ? -2.394 10.361 0.141 1.00 76.00 116 LYS A CA 1
ATOM 911 C C . LYS A 1 116 ? -2.824 10.995 1.471 1.00 76.00 116 LYS A C 1
ATOM 913 O O . LYS A 1 116 ? -1.984 11.414 2.255 1.00 76.00 116 LYS A O 1
ATOM 918 N N . GLU A 1 117 ? -4.125 11.079 1.742 1.00 76.75 117 GLU A N 1
ATOM 919 C CA . GLU A 1 117 ? -4.658 11.717 2.956 1.00 76.75 117 GLU A CA 1
ATOM 920 C C . GLU A 1 117 ? -4.486 10.814 4.180 1.00 76.75 117 GLU A C 1
ATOM 922 O O . GLU A 1 117 ? -4.351 11.300 5.307 1.00 76.75 117 GLU A O 1
ATOM 927 N N . PHE A 1 118 ? -4.437 9.503 3.946 1.00 72.56 118 PHE A N 1
ATOM 928 C CA . PHE A 1 118 ? -4.391 8.468 4.974 1.00 72.56 118 PHE A CA 1
ATOM 929 C C . PHE A 1 118 ? -3.061 7.716 5.013 1.00 72.56 118 PHE A C 1
ATOM 931 O O . PHE A 1 118 ? -2.861 6.893 5.903 1.00 72.56 118 PHE A O 1
ATOM 938 N N . TYR A 1 119 ? -2.155 8.013 4.074 1.00 70.19 119 TYR A N 1
ATOM 939 C CA . TYR A 1 119 ? -0.948 7.234 3.800 1.00 70.19 119 TYR A CA 1
ATOM 940 C C . TYR A 1 119 ? -1.268 5.747 3.675 1.00 70.19 119 TYR A C 1
ATOM 942 O O . TYR A 1 119 ? -0.534 4.925 4.197 1.00 70.19 119 TYR A O 1
ATOM 950 N N . LEU A 1 120 ? -2.397 5.397 3.066 1.00 75.75 120 LEU A N 1
ATOM 951 C CA . LEU A 1 120 ? -2.914 4.036 3.056 1.00 75.75 120 LEU A CA 1
ATOM 952 C C . LEU A 1 120 ? -3.488 3.733 1.682 1.00 75.75 120 LEU A C 1
ATOM 954 O O . LEU A 1 120 ? -4.204 4.554 1.135 1.00 75.75 120 LEU A O 1
ATOM 958 N N . SER A 1 121 ? -3.223 2.548 1.153 1.00 73.00 121 SER A N 1
ATOM 959 C CA . SER A 1 121 ? -3.997 1.945 0.071 1.00 73.00 121 SER A CA 1
ATOM 960 C C . SER A 1 121 ? -4.195 0.471 0.386 1.00 73.00 121 SER A C 1
ATOM 962 O O . SER A 1 121 ? -3.236 -0.201 0.761 1.00 73.00 121 SER A O 1
ATOM 964 N N . ILE A 1 122 ? -5.422 -0.027 0.281 1.00 75.25 122 ILE A N 1
ATOM 965 C CA . ILE A 1 122 ? -5.768 -1.435 0.481 1.00 75.25 122 ILE A CA 1
ATOM 966 C C . ILE A 1 122 ? -6.683 -1.861 -0.667 1.00 75.25 122 ILE A C 1
ATOM 968 O O . ILE A 1 122 ? -7.505 -1.072 -1.125 1.00 75.25 122 ILE A O 1
ATOM 972 N N . GLY A 1 123 ? -6.503 -3.080 -1.176 1.00 69.88 123 GLY A N 1
ATOM 973 C CA . GLY A 1 123 ? -7.309 -3.579 -2.292 1.00 69.88 123 GLY A CA 1
ATOM 974 C C . GLY A 1 123 ? -8.796 -3.716 -1.946 1.00 69.88 123 GLY A C 1
ATOM 975 O O . GLY A 1 123 ? -9.179 -3.773 -0.777 1.00 69.88 123 GLY A O 1
ATOM 976 N N . ASP A 1 124 ? -9.635 -3.807 -2.975 1.00 71.50 124 ASP A N 1
ATOM 977 C CA . ASP A 1 124 ? -11.076 -4.014 -2.816 1.00 71.50 124 ASP A CA 1
ATOM 978 C C . ASP A 1 124 ? -11.347 -5.446 -2.328 1.00 71.50 124 ASP A C 1
ATOM 980 O O . ASP A 1 124 ? -11.107 -6.432 -3.037 1.00 71.50 124 ASP A O 1
ATOM 984 N N . SER A 1 125 ? -11.790 -5.593 -1.080 1.00 76.69 125 SER A N 1
ATOM 985 C CA . SER A 1 125 ? -12.070 -6.899 -0.476 1.00 76.69 125 SER A CA 1
ATOM 986 C C . SER A 1 125 ? -12.742 -6.779 0.890 1.00 76.69 125 SER A C 1
ATOM 988 O O . SER A 1 125 ? -12.765 -5.716 1.509 1.00 76.69 125 SER A O 1
ATOM 990 N N . LYS A 1 126 ? -13.229 -7.917 1.392 1.00 80.88 126 LYS A N 1
ATOM 991 C CA . LYS A 1 126 ? -13.513 -8.119 2.817 1.00 80.88 126 LYS A CA 1
ATOM 992 C C . LYS A 1 126 ? -12.251 -8.644 3.504 1.00 80.88 126 LYS A C 1
ATOM 994 O O . LYS A 1 126 ? -11.624 -9.541 2.945 1.00 80.88 126 LYS A O 1
ATOM 999 N N . TYR A 1 127 ? -11.928 -8.127 4.687 1.00 77.44 127 TYR A N 1
ATOM 1000 C CA . TYR A 1 127 ? -10.813 -8.572 5.528 1.00 77.44 127 TYR A CA 1
ATOM 1001 C C . TYR A 1 127 ? -11.328 -9.044 6.897 1.00 77.44 127 TYR A C 1
ATOM 1003 O O . TYR A 1 127 ? -12.279 -8.473 7.439 1.00 77.44 127 TYR A O 1
ATOM 1011 N N . GLU A 1 128 ? -10.692 -10.079 7.448 1.00 78.69 128 GLU A N 1
ATOM 1012 C CA . GLU A 1 128 ? -10.969 -10.636 8.782 1.00 78.69 128 GLU A CA 1
ATOM 1013 C C . GLU A 1 128 ? -9.837 -10.317 9.781 1.00 78.69 128 GLU A C 1
ATOM 1015 O O . GLU A 1 128 ? -8.716 -9.997 9.381 1.00 78.69 128 GLU A O 1
ATOM 1020 N N . ASP A 1 129 ? -10.136 -10.426 11.082 1.00 68.56 129 ASP A N 1
ATOM 1021 C CA . ASP A 1 129 ? -9.252 -10.186 12.247 1.00 68.56 129 ASP A CA 1
ATOM 1022 C C . ASP A 1 129 ? -7.792 -10.645 12.047 1.00 68.56 129 ASP A C 1
ATOM 1024 O O . ASP A 1 129 ? -6.831 -9.936 12.362 1.00 68.56 129 ASP A O 1
ATOM 1028 N N . ASN A 1 130 ? -7.619 -11.844 11.497 1.00 70.00 130 ASN A N 1
ATOM 1029 C CA . ASN A 1 130 ? -6.336 -12.530 11.425 1.00 70.00 130 ASN A CA 1
ATOM 1030 C C . ASN A 1 130 ? -5.595 -12.300 10.100 1.00 70.00 130 ASN A C 1
ATOM 1032 O O . ASN A 1 130 ? -4.544 -12.912 9.866 1.00 70.00 130 ASN A O 1
ATOM 1036 N N . GLU A 1 131 ? -6.116 -11.432 9.227 1.00 75.25 131 GLU A N 1
ATOM 1037 C CA . GLU A 1 131 ? -5.480 -11.161 7.951 1.00 75.25 131 GLU A CA 1
ATOM 1038 C C . GLU A 1 131 ? -4.151 -10.429 8.138 1.00 75.25 131 GLU A C 1
ATOM 1040 O O . GLU A 1 131 ? -4.031 -9.364 8.757 1.00 75.25 131 GLU A O 1
ATOM 1045 N N . ARG A 1 132 ? -3.117 -11.033 7.556 1.00 75.38 132 ARG A N 1
ATOM 1046 C CA . ARG A 1 132 ? -1.782 -10.457 7.484 1.00 75.38 132 ARG A CA 1
ATOM 1047 C C . ARG A 1 132 ? -1.684 -9.612 6.227 1.00 75.38 132 ARG A C 1
ATOM 1049 O O . ARG A 1 132 ? -2.040 -10.051 5.132 1.00 75.38 132 ARG A O 1
ATOM 1056 N N . LEU A 1 133 ? -1.149 -8.413 6.386 1.00 78.00 133 LEU A N 1
ATOM 1057 C CA . LEU A 1 133 ? -0.907 -7.471 5.310 1.00 78.00 133 LEU A CA 1
ATOM 1058 C C . LEU A 1 133 ? 0.598 -7.266 5.167 1.00 78.00 133 LEU A C 1
ATOM 1060 O O . LEU A 1 133 ? 1.325 -7.128 6.151 1.00 78.00 133 LEU A O 1
ATOM 1064 N N . LEU A 1 134 ? 1.079 -7.256 3.931 1.00 70.94 134 LEU A N 1
ATOM 1065 C CA . LEU A 1 134 ? 2.420 -6.803 3.616 1.00 70.94 134 LEU A CA 1
ATOM 1066 C C . LEU A 1 134 ? 2.386 -5.292 3.420 1.00 70.94 134 LEU A C 1
ATOM 1068 O O . LEU A 1 134 ? 1.699 -4.787 2.530 1.00 70.94 134 LEU A O 1
ATOM 1072 N N . ILE A 1 135 ? 3.173 -4.596 4.231 1.00 75.12 135 ILE A N 1
ATOM 1073 C CA . ILE A 1 135 ? 3.447 -3.176 4.061 1.00 75.12 135 ILE A CA 1
ATOM 1074 C C . ILE A 1 135 ? 4.420 -3.024 2.895 1.00 75.12 135 ILE A C 1
ATOM 1076 O O . ILE A 1 135 ? 5.541 -3.536 2.937 1.00 75.12 135 ILE A O 1
ATOM 1080 N N . SER A 1 136 ? 4.011 -2.276 1.879 1.00 66.88 136 SER A N 1
ATOM 1081 C CA . SER A 1 136 ? 4.910 -1.749 0.859 1.00 66.88 136 SER A CA 1
ATOM 1082 C C . SER A 1 136 ? 4.861 -0.237 0.866 1.00 66.88 136 SER A C 1
ATOM 1084 O O . SER A 1 136 ? 3.795 0.346 0.705 1.00 66.88 136 SER A O 1
ATOM 1086 N N . LYS A 1 137 ? 6.020 0.398 1.019 1.00 65.31 137 LYS A N 1
ATOM 1087 C CA . LYS A 1 137 ? 6.174 1.806 0.669 1.00 65.31 137 LYS A CA 1
ATOM 1088 C C . LYS A 1 137 ? 6.389 1.870 -0.831 1.00 65.31 137 LYS A C 1
ATOM 1090 O O . LYS A 1 137 ? 7.482 1.551 -1.293 1.00 65.31 137 LYS A O 1
ATOM 1095 N N . LEU A 1 138 ? 5.338 2.184 -1.581 1.00 55.62 138 LEU A N 1
ATOM 1096 C CA . LEU A 1 138 ? 5.513 2.461 -2.997 1.00 55.62 138 LEU A CA 1
ATOM 1097 C C . LEU A 1 138 ? 5.763 3.965 -3.149 1.00 55.62 138 LEU A C 1
ATOM 1099 O O . LEU A 1 138 ? 4.959 4.763 -2.651 1.00 55.62 138 LEU A O 1
ATOM 1103 N N . PRO A 1 139 ? 6.853 4.373 -3.817 1.00 48.50 139 PRO A N 1
ATOM 1104 C CA . PRO A 1 139 ? 6.932 5.736 -4.315 1.00 48.50 139 PRO A CA 1
ATOM 1105 C C . PRO A 1 139 ? 5.762 5.961 -5.272 1.00 48.50 139 PRO A C 1
ATOM 1107 O O . PRO A 1 139 ? 5.609 5.246 -6.259 1.00 48.50 139 PRO A O 1
ATOM 1110 N N . THR A 1 140 ? 4.933 6.958 -5.014 1.00 49.66 140 THR A N 1
ATOM 1111 C CA . THR A 1 140 ? 4.112 7.519 -6.089 1.00 49.66 140 THR A CA 1
ATOM 1112 C C . THR A 1 140 ? 4.883 8.671 -6.730 1.00 49.66 140 THR A C 1
ATOM 1114 O O . THR A 1 140 ? 5.911 9.111 -6.210 1.00 49.66 140 THR A O 1
ATOM 1117 N N . LYS A 1 141 ? 4.422 9.139 -7.894 1.00 41.19 141 LYS A N 1
ATOM 1118 C CA . LYS A 1 141 ? 5.066 10.215 -8.668 1.00 41.19 141 LYS A CA 1
ATOM 1119 C C . LYS A 1 141 ? 5.280 11.498 -7.845 1.00 41.19 141 LYS A C 1
ATOM 1121 O O . LYS A 1 141 ? 6.209 12.241 -8.148 1.00 41.19 141 LYS A O 1
ATOM 1126 N N . ASP A 1 142 ? 4.482 11.682 -6.787 1.00 42.47 142 ASP A N 1
ATOM 1127 C CA . ASP A 1 142 ? 4.412 12.910 -5.997 1.00 42.47 142 ASP A CA 1
ATOM 1128 C C . ASP A 1 142 ? 4.559 12.718 -4.463 1.00 42.47 142 ASP A C 1
ATOM 1130 O O . ASP A 1 142 ? 4.762 13.718 -3.787 1.00 42.47 142 ASP A O 1
ATOM 1134 N N . ASP A 1 143 ? 4.502 11.491 -3.902 1.00 54.22 143 ASP A N 1
ATOM 1135 C CA . ASP A 1 143 ? 4.640 11.226 -2.444 1.00 54.22 143 ASP A CA 1
ATOM 1136 C C . ASP A 1 143 ? 4.899 9.735 -2.074 1.00 54.22 143 ASP A C 1
ATOM 1138 O O . ASP A 1 143 ? 4.602 8.818 -2.847 1.00 54.22 143 ASP A O 1
ATOM 1142 N N . GLU A 1 144 ? 5.394 9.460 -0.854 1.00 61.94 144 GLU A N 1
ATOM 1143 C CA . GLU A 1 144 ? 5.435 8.101 -0.268 1.00 61.94 144 GLU A CA 1
ATOM 1144 C C . GLU A 1 144 ? 4.016 7.655 0.149 1.00 61.94 144 GLU A C 1
ATOM 1146 O O . GLU A 1 144 ? 3.454 8.179 1.112 1.00 61.94 144 GLU A O 1
ATOM 1151 N N . THR A 1 145 ? 3.434 6.654 -0.525 1.00 67.94 145 THR A N 1
ATOM 1152 C CA . THR A 1 145 ? 2.173 6.026 -0.080 1.00 67.94 145 THR A CA 1
ATOM 1153 C C . THR A 1 145 ? 2.458 4.645 0.498 1.00 67.94 145 THR A C 1
ATOM 1155 O O . THR A 1 145 ? 3.123 3.817 -0.132 1.00 67.94 145 THR A O 1
ATOM 1158 N N . ILE A 1 146 ? 1.937 4.363 1.696 1.00 75.00 146 ILE A N 1
ATOM 1159 C CA . ILE A 1 146 ? 1.969 3.001 2.227 1.00 75.00 146 ILE A CA 1
ATOM 1160 C C . ILE A 1 146 ? 0.811 2.226 1.609 1.00 75.00 146 ILE A C 1
ATOM 1162 O O . ILE A 1 146 ? -0.360 2.541 1.795 1.00 75.00 146 ILE A O 1
ATOM 1166 N N . VAL A 1 147 ? 1.155 1.178 0.880 1.00 75.12 147 VAL A N 1
ATOM 1167 C CA . VAL A 1 147 ? 0.212 0.233 0.299 1.00 75.12 147 VAL A CA 1
ATOM 1168 C C . VAL A 1 147 ? 0.226 -1.030 1.149 1.00 75.12 147 VAL A C 1
ATOM 1170 O O . VAL A 1 147 ? 1.276 -1.646 1.347 1.00 75.12 147 VAL A O 1
ATOM 1173 N N . LEU A 1 148 ? -0.940 -1.403 1.665 1.00 76.88 148 LEU A N 1
ATOM 1174 C CA . LEU A 1 148 ? -1.187 -2.633 2.396 1.00 76.88 148 LEU A CA 1
ATOM 1175 C C . LEU A 1 148 ? -1.748 -3.675 1.436 1.00 76.88 148 LEU A C 1
ATOM 1177 O O . LEU A 1 148 ? -2.879 -3.586 0.963 1.00 76.88 148 LEU A O 1
ATOM 1181 N N . ASN A 1 149 ? -0.953 -4.699 1.169 1.00 74.31 149 ASN A N 1
ATOM 1182 C CA . ASN A 1 149 ? -1.359 -5.787 0.298 1.00 74.31 149 ASN A CA 1
ATOM 1183 C C . ASN A 1 149 ? -1.668 -7.040 1.111 1.00 74.31 149 ASN A C 1
ATOM 1185 O O . ASN A 1 149 ? -0.936 -7.357 2.046 1.00 74.31 149 ASN A O 1
ATOM 1189 N N . ARG A 1 150 ? -2.687 -7.812 0.722 1.00 74.50 150 ARG A N 1
ATOM 1190 C CA . ARG A 1 150 ? -2.975 -9.101 1.369 1.00 74.50 150 ARG A CA 1
ATOM 1191 C C . ARG A 1 150 ? -1.770 -10.039 1.262 1.00 74.50 150 ARG A C 1
ATOM 1193 O O . ARG A 1 150 ? -1.254 -10.274 0.169 1.00 74.50 150 ARG A O 1
ATOM 1200 N N . TYR A 1 151 ? -1.325 -10.576 2.395 1.00 68.12 151 TYR A N 1
ATOM 1201 C CA . TYR A 1 151 ? -0.193 -11.490 2.460 1.00 68.12 151 TYR A CA 1
ATOM 1202 C C . TYR A 1 151 ? -0.653 -12.941 2.303 1.00 68.12 151 TYR A C 1
ATOM 1204 O O . TYR A 1 151 ? -1.217 -13.528 3.222 1.00 68.12 151 TYR A O 1
ATOM 1212 N N . ASN A 1 152 ? -0.341 -13.555 1.161 1.00 65.62 152 ASN A N 1
ATOM 1213 C CA . ASN A 1 152 ? -0.699 -14.948 0.867 1.00 65.62 152 ASN A CA 1
ATOM 121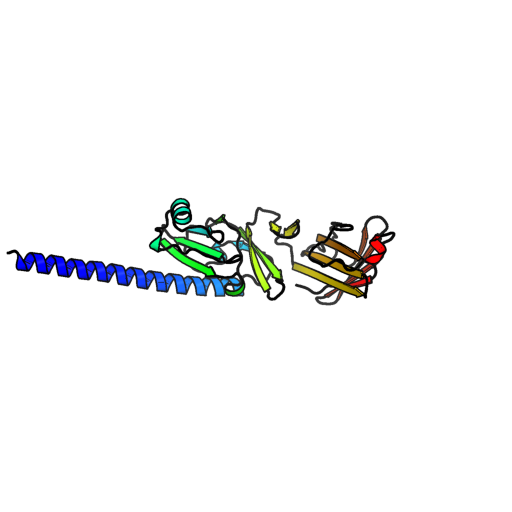4 C C . ASN A 1 152 ? 0.425 -15.949 1.212 1.00 65.62 152 ASN A C 1
ATOM 1216 O O . ASN A 1 152 ? 0.570 -16.976 0.554 1.00 65.62 152 ASN A O 1
ATOM 1220 N N . GLY A 1 153 ? 1.258 -15.650 2.212 1.00 62.12 153 GLY A N 1
ATOM 1221 C CA . GLY A 1 153 ? 2.248 -16.589 2.756 1.00 62.12 153 GLY A CA 1
ATOM 1222 C C . GLY A 1 153 ? 3.694 -16.379 2.298 1.00 62.12 153 GLY A C 1
ATOM 1223 O O . GLY A 1 153 ? 4.569 -16.400 3.152 1.00 62.12 153 GLY A O 1
ATOM 1224 N N . GLU A 1 154 ? 3.967 -16.153 1.006 1.00 52.22 154 GLU A N 1
ATOM 1225 C CA . GLU A 1 154 ? 5.359 -15.974 0.518 1.00 52.22 154 GLU A CA 1
ATOM 1226 C C . GLU A 1 154 ? 5.562 -14.829 -0.484 1.00 52.22 154 GLU A C 1
ATOM 1228 O O . GLU A 1 154 ? 6.683 -14.339 -0.647 1.00 52.22 154 GLU A O 1
ATOM 1233 N N . LYS A 1 155 ? 4.510 -14.408 -1.197 1.00 53.00 155 LYS A N 1
ATOM 1234 C CA . LYS A 1 155 ? 4.607 -13.415 -2.274 1.00 53.00 155 LYS A CA 1
ATOM 1235 C C . LYS A 1 155 ? 3.336 -12.577 -2.357 1.00 53.00 155 LYS A C 1
ATOM 1237 O O . LYS A 1 155 ? 2.232 -13.111 -2.303 1.00 53.00 155 LYS A O 1
ATOM 1242 N N . VAL A 1 156 ? 3.508 -11.282 -2.578 1.00 52.59 156 VAL A N 1
ATOM 1243 C CA . VAL A 1 156 ? 2.455 -10.338 -2.951 1.00 52.59 156 VAL A CA 1
ATOM 1244 C C . VAL A 1 156 ? 2.730 -9.863 -4.370 1.00 52.59 156 VAL A C 1
ATOM 1246 O O . VAL A 1 156 ? 3.808 -9.355 -4.651 1.00 52.59 156 VAL A O 1
ATOM 1249 N N . LYS A 1 157 ? 1.778 -10.024 -5.285 1.00 49.97 157 LYS A N 1
ATOM 1250 C CA 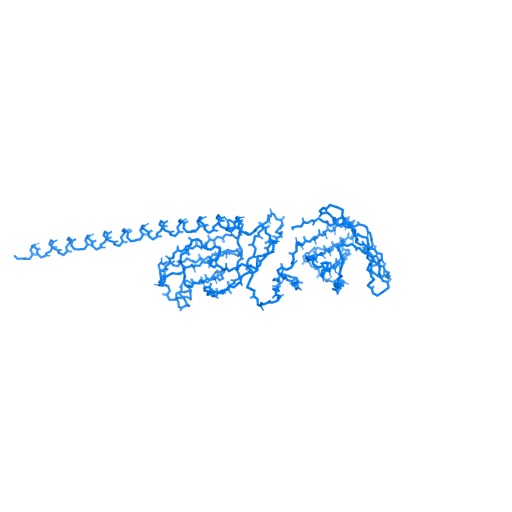. LYS A 1 157 ? 1.884 -9.478 -6.644 1.00 49.97 157 LYS A CA 1
ATOM 1251 C C . LYS A 1 157 ? 1.512 -7.992 -6.598 1.00 49.97 157 LYS A C 1
ATOM 1253 O O . LYS A 1 157 ? 0.409 -7.684 -6.160 1.00 49.97 157 LYS A O 1
ATOM 1258 N N . THR A 1 158 ? 2.389 -7.085 -7.030 1.00 49.97 158 THR A N 1
ATOM 1259 C CA . THR A 1 158 ? 1.998 -5.674 -7.198 1.00 49.97 158 THR A CA 1
ATOM 1260 C C . THR A 1 158 ? 1.105 -5.505 -8.416 1.00 49.97 158 THR A C 1
ATOM 1262 O O . THR A 1 158 ? 1.250 -6.215 -9.416 1.00 49.97 158 THR A O 1
ATOM 1265 N N . ILE A 1 159 ? 0.172 -4.562 -8.296 1.00 41.62 159 ILE A N 1
ATOM 1266 C CA . ILE A 1 159 ? -0.927 -4.335 -9.236 1.00 41.62 159 ILE A CA 1
ATOM 1267 C C . ILE A 1 159 ? -0.426 -3.800 -10.591 1.00 41.62 159 ILE A C 1
ATOM 1269 O O . ILE A 1 159 ? -1.038 -4.118 -11.604 1.00 41.62 159 ILE A O 1
ATOM 1273 N N . GLU A 1 160 ? 0.713 -3.096 -10.649 1.00 40.31 160 GLU A N 1
ATOM 1274 C CA . GLU A 1 160 ? 1.114 -2.393 -11.883 1.00 40.31 160 GLU A CA 1
ATOM 1275 C C . GLU A 1 160 ? 2.163 -3.096 -12.766 1.00 40.31 160 GLU A C 1
ATOM 1277 O O . GLU A 1 160 ? 2.082 -2.952 -13.978 1.00 40.31 160 GLU A O 1
ATOM 1282 N N . ASP A 1 161 ? 3.069 -3.937 -12.244 1.00 43.94 161 ASP A N 1
ATOM 1283 C CA . ASP A 1 161 ? 4.242 -4.384 -13.041 1.00 43.94 161 ASP A CA 1
ATOM 1284 C C . ASP A 1 161 ? 4.616 -5.876 -12.923 1.00 43.94 161 ASP A C 1
ATOM 1286 O O . ASP A 1 161 ? 5.679 -6.315 -13.375 1.00 43.94 161 ASP A O 1
ATOM 1290 N N . GLY A 1 162 ? 3.787 -6.704 -12.277 1.00 46.91 162 GLY A N 1
ATOM 1291 C CA . GLY A 1 162 ? 4.123 -8.123 -12.074 1.00 46.91 162 GLY A CA 1
ATOM 1292 C C . GLY A 1 162 ? 5.381 -8.332 -11.211 1.00 46.91 162 GLY A C 1
ATOM 1293 O O . GLY A 1 162 ? 6.104 -9.326 -11.361 1.00 46.91 162 GLY A O 1
ATOM 1294 N N . ASN A 1 163 ? 5.673 -7.385 -10.316 1.00 51.59 163 ASN A N 1
ATOM 1295 C CA . ASN A 1 163 ? 6.717 -7.522 -9.307 1.00 51.59 163 ASN A CA 1
ATOM 1296 C C . ASN A 1 163 ? 6.166 -8.281 -8.090 1.00 51.59 163 ASN A C 1
ATOM 1298 O O . ASN A 1 163 ? 4.992 -8.159 -7.740 1.00 51.59 163 ASN A O 1
ATOM 1302 N N . TYR A 1 164 ? 7.013 -9.108 -7.474 1.00 56.72 164 TYR A N 1
ATOM 1303 C CA . TYR A 1 164 ? 6.669 -9.866 -6.274 1.00 56.72 164 TYR A CA 1
ATOM 1304 C C . TYR A 1 164 ? 7.273 -9.168 -5.061 1.00 56.72 164 TYR A C 1
ATOM 1306 O O . TYR A 1 164 ? 8.494 -9.040 -4.979 1.00 56.72 164 TYR A O 1
ATOM 1314 N N . LEU A 1 165 ? 6.427 -8.742 -4.128 1.00 61.16 165 LEU A N 1
ATOM 1315 C CA . LEU A 1 165 ? 6.835 -8.238 -2.829 1.00 61.16 165 LEU A CA 1
ATOM 1316 C C . LEU A 1 165 ? 6.865 -9.369 -1.800 1.00 61.16 165 LEU A C 1
ATOM 1318 O O . LEU A 1 165 ? 6.025 -10.270 -1.832 1.00 61.16 165 LEU A O 1
ATOM 1322 N N . ASN A 1 166 ? 7.816 -9.318 -0.872 1.00 63.03 166 ASN A N 1
ATOM 1323 C CA . ASN A 1 166 ? 7.840 -10.186 0.305 1.00 63.03 166 ASN A CA 1
ATOM 1324 C C . ASN A 1 166 ? 8.443 -9.449 1.510 1.00 63.03 166 ASN A C 1
ATOM 1326 O O . ASN A 1 166 ? 9.030 -8.378 1.373 1.00 63.03 166 ASN A O 1
ATOM 1330 N N . GLU A 1 167 ? 8.327 -10.042 2.696 1.00 62.56 167 GLU A N 1
ATOM 1331 C CA . GLU A 1 167 ? 8.818 -9.465 3.958 1.00 62.56 167 GLU A CA 1
ATOM 1332 C C . GLU A 1 167 ? 10.342 -9.317 4.051 1.00 62.56 167 GLU A C 1
ATOM 1334 O O . GLU A 1 167 ? 10.865 -8.659 4.951 1.00 62.56 167 GLU A O 1
ATOM 1339 N N . LYS A 1 168 ? 11.075 -9.952 3.136 1.00 65.06 168 LYS A N 1
ATOM 1340 C CA . LYS A 1 168 ? 12.525 -9.823 3.063 1.00 65.06 168 LYS A CA 1
ATOM 1341 C C . LYS A 1 168 ? 12.931 -8.584 2.285 1.00 65.06 168 LYS A C 1
ATOM 1343 O O . LYS A 1 168 ? 14.111 -8.255 2.321 1.00 65.06 168 LYS A O 1
ATOM 1348 N N . MET A 1 169 ? 12.021 -7.912 1.581 1.00 69.62 169 MET A N 1
ATOM 1349 C CA . MET A 1 169 ? 12.351 -6.695 0.849 1.00 69.62 169 MET A CA 1
ATOM 1350 C C . MET A 1 169 ? 12.885 -5.604 1.768 1.00 69.62 169 MET A C 1
ATOM 1352 O O . MET A 1 169 ? 12.458 -5.455 2.905 1.00 69.62 169 MET A O 1
ATOM 1356 N N . VAL A 1 170 ? 13.849 -4.844 1.262 1.00 66.75 170 VAL A N 1
ATOM 1357 C CA . VAL A 1 170 ? 14.458 -3.705 1.969 1.00 66.75 170 VAL A CA 1
ATOM 1358 C C . VAL A 1 170 ? 14.308 -2.398 1.188 1.00 66.75 170 VAL A C 1
ATOM 1360 O O . VAL A 1 170 ? 14.536 -1.313 1.731 1.00 66.75 170 VAL A O 1
ATOM 1363 N N . GLY A 1 171 ? 13.897 -2.490 -0.077 1.00 66.56 171 GLY A N 1
ATOM 1364 C CA . GLY A 1 171 ? 13.540 -1.337 -0.884 1.00 66.56 171 GLY A CA 1
ATOM 1365 C C . GLY A 1 171 ? 13.293 -1.673 -2.347 1.00 66.56 171 GLY A C 1
ATOM 1366 O O . GLY A 1 171 ? 13.562 -2.782 -2.827 1.00 66.56 171 GLY A O 1
ATOM 1367 N N . TYR A 1 172 ? 12.810 -0.653 -3.036 1.00 70.62 172 TYR A N 1
ATOM 1368 C CA . TYR A 1 172 ? 12.646 -0.597 -4.471 1.00 70.62 172 TYR A CA 1
ATOM 1369 C C . TYR A 1 172 ? 13.480 0.586 -4.971 1.00 70.62 172 TYR A C 1
ATOM 1371 O O . TYR A 1 172 ? 13.518 1.640 -4.342 1.00 70.62 172 TYR A O 1
ATOM 1379 N N . TRP A 1 173 ? 14.215 0.391 -6.054 1.00 72.38 173 TRP A N 1
ATOM 1380 C CA . TRP A 1 173 ? 14.996 1.440 -6.692 1.00 72.38 173 TRP A CA 1
ATOM 1381 C C . TRP A 1 173 ? 14.553 1.534 -8.136 1.00 72.38 173 TRP A C 1
ATOM 1383 O O . TRP A 1 173 ? 14.366 0.509 -8.791 1.00 72.38 173 TRP A O 1
ATOM 1393 N N . GLU A 1 174 ? 14.452 2.749 -8.654 1.00 74.06 174 GLU A N 1
ATOM 1394 C CA . GLU A 1 174 ? 14.115 2.956 -10.054 1.00 74.06 174 GLU A CA 1
ATOM 1395 C C . GLU A 1 174 ? 14.910 4.103 -10.668 1.00 74.06 174 GLU A C 1
ATOM 1397 O O . GLU A 1 174 ? 15.379 5.018 -9.984 1.00 74.06 174 GLU A O 1
ATOM 1402 N N . LYS A 1 175 ? 15.031 4.058 -11.990 1.00 75.94 175 LYS A N 1
ATOM 1403 C CA . LYS A 1 175 ? 15.545 5.141 -12.810 1.00 75.94 175 LYS A CA 1
ATOM 1404 C C . LYS A 1 175 ? 14.731 5.216 -14.092 1.00 75.94 175 LYS A C 1
ATOM 1406 O O . LYS A 1 175 ? 14.686 4.262 -14.864 1.00 75.94 175 LYS A O 1
ATOM 1411 N N . ASN A 1 176 ? 14.152 6.387 -14.322 1.00 77.69 176 ASN A N 1
ATOM 1412 C CA . ASN A 1 176 ? 13.582 6.776 -15.602 1.00 77.69 176 ASN A CA 1
ATOM 1413 C C . ASN A 1 176 ? 14.574 7.703 -16.308 1.00 77.69 176 ASN A C 1
ATOM 1415 O O . ASN A 1 176 ? 15.072 8.660 -15.708 1.00 77.69 176 ASN A O 1
ATOM 1419 N N . VAL A 1 177 ? 14.895 7.390 -17.558 1.00 76.12 177 VAL A N 1
ATOM 1420 C CA . VAL A 1 177 ? 15.676 8.247 -18.450 1.00 76.12 177 VAL A CA 1
ATOM 1421 C C . VAL A 1 177 ? 14.836 8.492 -19.686 1.00 76.12 177 VAL A C 1
ATOM 1423 O O . VAL A 1 177 ? 14.455 7.544 -20.370 1.00 76.12 177 VAL A O 1
ATOM 1426 N N . GLU A 1 178 ? 14.566 9.759 -19.961 1.00 78.81 178 GLU A N 1
ATOM 1427 C CA . GLU A 1 178 ? 13.946 10.201 -21.200 1.00 78.81 178 GLU A CA 1
ATOM 1428 C C . GLU A 1 178 ? 14.950 11.085 -21.938 1.00 78.81 178 GLU A C 1
ATOM 1430 O O . GLU A 1 178 ? 15.478 12.044 -21.374 1.00 78.81 178 GLU A O 1
ATOM 1435 N N . GLU A 1 179 ? 15.268 10.714 -23.174 1.00 78.31 179 GLU A N 1
ATOM 1436 C CA . GLU A 1 179 ? 16.123 11.488 -24.070 1.00 78.31 179 GLU A CA 1
ATOM 1437 C C . GLU A 1 179 ? 15.303 11.845 -25.308 1.00 78.31 179 GLU A C 1
ATOM 1439 O O . GLU A 1 179 ? 14.894 10.958 -26.060 1.00 78.31 179 GLU A O 1
ATOM 1444 N N . GLU A 1 180 ? 15.082 13.138 -25.524 1.00 75.88 180 GLU A N 1
ATOM 1445 C CA . GLU A 1 180 ? 14.393 13.662 -26.700 1.00 75.88 180 GLU A CA 1
ATOM 1446 C C . GLU A 1 180 ? 15.388 14.386 -27.610 1.00 75.88 180 GLU A C 1
ATOM 1448 O O . GLU A 1 180 ? 16.198 15.209 -27.173 1.00 75.88 180 GLU A O 1
ATOM 1453 N N . ASN A 1 181 ? 15.329 14.074 -28.900 1.00 74.00 181 ASN A N 1
ATOM 1454 C CA . ASN A 1 181 ? 15.919 14.876 -29.959 1.00 74.00 181 ASN A CA 1
ATOM 1455 C C . ASN A 1 181 ? 14.865 15.119 -31.049 1.00 74.00 181 ASN A C 1
ATOM 1457 O O . ASN A 1 181 ? 13.834 14.454 -31.064 1.00 74.00 181 ASN A O 1
ATOM 1461 N N . ASN A 1 182 ? 15.128 16.057 -31.966 1.00 66.94 182 ASN A N 1
ATOM 1462 C CA . ASN A 1 182 ? 14.140 16.582 -32.922 1.00 66.94 182 ASN A CA 1
ATOM 1463 C C . ASN A 1 182 ? 13.271 15.534 -33.654 1.00 66.94 182 ASN A C 1
ATOM 1465 O O . ASN A 1 182 ? 12.176 15.890 -34.074 1.00 66.94 182 ASN A O 1
ATOM 1469 N N . ASN A 1 183 ? 13.730 14.283 -33.814 1.00 71.25 183 ASN A N 1
ATOM 1470 C CA . ASN A 1 183 ? 12.993 13.225 -34.513 1.00 71.25 183 ASN A CA 1
ATOM 1471 C C . ASN A 1 183 ? 12.847 11.919 -33.701 1.00 71.25 183 ASN A C 1
ATOM 1473 O O . ASN A 1 183 ? 12.365 10.923 -34.248 1.00 71.25 183 ASN A O 1
ATOM 1477 N N . GLU A 1 184 ? 13.293 11.877 -32.443 1.00 69.19 184 GLU A N 1
ATOM 1478 C CA . GLU A 1 184 ? 13.394 10.634 -31.675 1.00 69.19 184 GLU A CA 1
ATOM 1479 C C . GLU A 1 184 ? 13.198 10.857 -30.172 1.00 69.19 184 GLU A C 1
ATOM 1481 O O . GLU A 1 184 ? 13.867 11.697 -29.569 1.00 69.19 184 GLU A O 1
ATOM 1486 N N . ILE A 1 185 ? 12.339 10.041 -29.557 1.00 70.00 185 ILE A N 1
ATOM 1487 C CA . ILE A 1 185 ? 12.195 9.956 -28.099 1.00 70.00 185 ILE A CA 1
ATOM 1488 C C . ILE A 1 185 ? 12.648 8.565 -27.658 1.00 70.00 185 ILE A C 1
ATOM 1490 O O . ILE A 1 185 ? 12.134 7.543 -28.122 1.00 70.00 185 ILE A O 1
ATOM 1494 N N . LYS A 1 186 ? 13.603 8.519 -26.730 1.00 72.19 186 LYS A N 1
ATOM 1495 C CA . LYS A 1 186 ? 14.060 7.294 -26.069 1.00 72.19 186 LYS A CA 1
ATOM 1496 C C . LYS A 1 186 ? 13.609 7.311 -24.622 1.00 72.19 186 LYS A C 1
ATOM 1498 O O . LYS A 1 186 ? 14.022 8.183 -23.866 1.00 72.19 186 LYS A O 1
ATOM 1503 N N . GLN A 1 187 ? 12.851 6.300 -24.220 1.00 72.25 187 GLN A N 1
ATOM 1504 C CA . GLN A 1 187 ? 12.507 6.074 -22.820 1.00 72.25 187 GLN A CA 1
ATOM 1505 C C . GLN A 1 187 ? 13.193 4.808 -22.322 1.00 72.25 187 GLN A C 1
ATOM 1507 O O . GLN A 1 187 ? 13.062 3.738 -22.915 1.00 72.25 187 GLN A O 1
ATOM 1512 N N . LYS A 1 188 ? 13.926 4.929 -21.218 1.00 73.00 188 LYS A N 1
ATOM 1513 C CA . LYS A 1 188 ? 14.523 3.812 -20.487 1.00 73.00 188 LYS A CA 1
ATOM 1514 C C . LYS A 1 188 ? 13.946 3.815 -19.082 1.00 73.00 188 LYS A C 1
ATOM 1516 O O . LYS A 1 188 ? 14.142 4.776 -18.341 1.00 73.00 188 LYS A O 1
ATOM 1521 N N . HIS A 1 189 ? 13.278 2.735 -18.711 1.00 70.88 189 HIS A N 1
ATOM 1522 C CA . HIS A 1 189 ? 12.838 2.507 -17.344 1.00 70.88 189 HIS A CA 1
ATOM 1523 C C . HIS A 1 189 ? 13.587 1.308 -16.778 1.00 70.88 189 HIS A C 1
ATOM 1525 O O . HIS A 1 189 ? 13.590 0.218 -17.346 1.00 70.88 189 HIS A O 1
ATOM 1531 N N . ILE A 1 190 ? 14.265 1.535 -15.664 1.00 72.12 190 ILE A N 1
ATOM 1532 C CA . ILE A 1 190 ? 15.029 0.529 -14.947 1.00 72.12 190 ILE A CA 1
ATOM 1533 C C . ILE A 1 190 ? 14.454 0.459 -13.551 1.00 72.12 190 ILE A C 1
ATOM 1535 O O . ILE A 1 190 ? 14.380 1.486 -12.880 1.00 72.12 190 ILE A O 1
ATOM 1539 N N . ASN A 1 191 ? 14.130 -0.740 -13.085 1.00 72.44 191 ASN A N 1
ATOM 1540 C CA . ASN A 1 191 ? 13.796 -0.939 -11.688 1.00 72.44 191 ASN A CA 1
ATOM 1541 C C . ASN A 1 191 ? 14.504 -2.148 -11.079 1.00 72.44 191 ASN A C 1
ATOM 1543 O O . ASN A 1 191 ? 14.918 -3.082 -11.770 1.00 72.44 191 ASN A O 1
ATOM 1547 N N . MET A 1 192 ? 14.683 -2.088 -9.764 1.00 73.19 192 MET A N 1
ATOM 1548 C CA . MET A 1 192 ? 15.383 -3.083 -8.973 1.00 73.19 192 MET A CA 1
ATOM 1549 C C . MET A 1 192 ? 14.666 -3.299 -7.642 1.00 73.19 192 MET A C 1
ATOM 1551 O O . MET A 1 192 ? 14.343 -2.353 -6.924 1.00 73.19 192 MET A O 1
ATOM 1555 N N . VAL A 1 193 ? 14.479 -4.566 -7.286 1.00 71.25 193 VAL A N 1
ATOM 1556 C CA . VAL A 1 193 ? 13.955 -5.003 -5.990 1.00 71.25 193 VAL A CA 1
ATOM 1557 C C . VAL A 1 193 ? 15.082 -5.635 -5.182 1.00 71.25 193 VAL A C 1
ATOM 1559 O O . VAL A 1 193 ? 15.677 -6.626 -5.614 1.00 71.25 193 VAL A O 1
ATOM 1562 N N . LEU A 1 194 ? 15.346 -5.097 -3.990 1.00 68.56 194 LEU A N 1
ATOM 1563 C CA . LEU A 1 194 ? 16.344 -5.629 -3.060 1.00 68.56 194 LEU A CA 1
ATOM 1564 C C . LEU A 1 194 ? 15.666 -6.294 -1.864 1.00 68.56 194 LEU A C 1
ATOM 1566 O O . LEU A 1 194 ? 14.690 -5.775 -1.319 1.00 68.56 194 LEU A O 1
ATOM 1570 N N . THR A 1 195 ? 16.242 -7.400 -1.406 1.00 68.62 195 THR A N 1
ATOM 1571 C CA . THR A 1 195 ? 15.892 -8.064 -0.148 1.00 68.62 195 THR A CA 1
ATOM 1572 C C . THR A 1 195 ? 17.086 -8.151 0.795 1.00 68.62 195 THR A C 1
ATOM 1574 O O . THR A 1 195 ? 18.221 -7.948 0.375 1.00 68.62 195 THR A O 1
ATOM 1577 N N . LYS A 1 196 ? 16.838 -8.508 2.060 1.00 65.69 196 LYS A N 1
ATOM 1578 C CA . LYS A 1 196 ? 17.856 -8.814 3.079 1.00 65.69 196 LYS A CA 1
ATOM 1579 C C . LYS A 1 196 ? 18.873 -9.859 2.602 1.00 65.69 196 LYS A C 1
ATOM 1581 O O . LYS A 1 196 ? 20.018 -9.833 3.040 1.00 65.69 196 LYS A O 1
ATOM 1586 N N . ASP A 1 197 ? 18.462 -10.738 1.688 1.00 62.09 197 ASP A N 1
ATOM 1587 C CA . ASP A 1 197 ? 19.285 -11.828 1.158 1.00 62.09 197 ASP A CA 1
ATOM 1588 C C . ASP A 1 197 ? 20.037 -11.437 -0.135 1.00 62.09 197 ASP A C 1
ATOM 1590 O O . ASP A 1 197 ? 20.818 -12.229 -0.660 1.00 62.09 197 ASP A O 1
ATOM 1594 N N . GLY A 1 198 ? 19.833 -10.220 -0.655 1.00 61.44 198 GLY A N 1
ATOM 1595 C CA . GLY A 1 198 ? 20.417 -9.744 -1.912 1.00 61.44 198 GLY A CA 1
ATOM 1596 C C . GLY A 1 198 ? 19.380 -9.221 -2.910 1.00 61.44 198 GLY A C 1
ATOM 1597 O O . GLY A 1 198 ? 18.205 -9.021 -2.586 1.00 61.44 198 GLY A O 1
ATOM 1598 N N . VAL A 1 199 ? 19.822 -8.946 -4.138 1.00 62.94 199 VAL A N 1
ATOM 1599 C CA . VAL A 1 199 ? 18.980 -8.362 -5.193 1.00 62.94 199 VAL A CA 1
ATOM 1600 C C . VAL A 1 199 ? 18.083 -9.422 -5.813 1.00 62.94 199 VAL A C 1
ATOM 1602 O O . VAL A 1 199 ? 18.561 -10.393 -6.374 1.00 62.94 199 VAL A O 1
ATOM 1605 N N . VAL A 1 200 ? 16.768 -9.244 -5.772 1.00 58.47 200 VAL A N 1
ATOM 1606 C CA . VAL A 1 200 ? 15.833 -10.304 -6.181 1.00 58.47 200 VAL A CA 1
ATOM 1607 C C . VAL A 1 200 ? 15.348 -10.155 -7.610 1.00 58.47 200 VAL A C 1
ATOM 1609 O O . VAL A 1 200 ? 15.072 -11.167 -8.256 1.00 58.47 200 VAL A O 1
ATOM 1612 N N . LYS A 1 201 ? 15.225 -8.929 -8.116 1.00 65.81 201 LYS A N 1
ATOM 1613 C CA . LYS A 1 201 ? 14.713 -8.696 -9.465 1.00 65.81 201 LYS A CA 1
ATOM 1614 C C . LYS A 1 201 ? 15.257 -7.397 -10.031 1.00 65.81 201 LYS A C 1
ATOM 1616 O O . LYS A 1 201 ? 15.256 -6.385 -9.337 1.00 65.81 201 LYS A O 1
ATOM 1621 N N . PHE A 1 202 ? 15.640 -7.436 -11.298 1.00 67.62 202 PHE A N 1
ATOM 1622 C CA . PHE A 1 202 ? 15.761 -6.261 -12.153 1.00 67.62 202 PHE A CA 1
ATOM 1623 C C . PHE A 1 202 ? 14.692 -6.334 -13.228 1.00 67.62 202 PHE A C 1
ATOM 1625 O O . PHE A 1 202 ? 14.397 -7.435 -13.688 1.00 67.62 202 PHE A O 1
ATOM 1632 N N . ASN A 1 203 ? 14.148 -5.195 -13.641 1.00 66.31 203 ASN A N 1
ATOM 1633 C CA . ASN A 1 203 ? 13.484 -5.081 -14.930 1.00 66.31 203 ASN A CA 1
ATOM 1634 C C . ASN A 1 203 ? 14.080 -3.904 -15.696 1.00 66.31 203 ASN A C 1
ATOM 1636 O O . ASN A 1 203 ? 14.373 -2.849 -15.131 1.00 66.31 203 ASN A O 1
ATOM 1640 N N . PHE A 1 204 ? 14.216 -4.101 -17.000 1.00 66.38 204 PHE A N 1
ATOM 1641 C CA . PHE A 1 204 ? 14.611 -3.075 -17.946 1.00 66.38 204 PHE A CA 1
ATOM 1642 C C . PHE A 1 204 ? 13.486 -2.950 -18.958 1.00 66.38 204 PHE A C 1
ATOM 1644 O O . PHE A 1 204 ? 12.992 -3.951 -19.468 1.00 66.38 204 PHE A O 1
ATOM 1651 N N . PHE A 1 205 ? 13.081 -1.726 -19.239 1.00 66.44 205 PHE A N 1
ATOM 1652 C CA . PHE A 1 205 ? 12.157 -1.404 -20.304 1.00 66.44 205 PHE A CA 1
ATOM 1653 C C . PHE A 1 205 ? 12.794 -0.324 -21.157 1.00 66.44 205 PHE A C 1
ATOM 1655 O O . PHE A 1 205 ? 13.335 0.658 -20.648 1.00 66.44 205 PHE A O 1
ATOM 1662 N N . TYR A 1 206 ? 12.738 -0.533 -22.462 1.00 64.50 206 TYR A N 1
ATOM 1663 C CA . TYR A 1 206 ? 13.202 0.419 -23.446 1.00 64.50 206 TYR A CA 1
ATOM 1664 C C . TYR A 1 206 ? 12.088 0.645 -24.449 1.00 64.50 206 TYR A C 1
ATOM 1666 O O . TYR A 1 206 ? 11.562 -0.325 -24.993 1.00 64.50 206 TYR A O 1
ATOM 1674 N N . SER A 1 207 ? 11.777 1.908 -24.698 1.00 66.19 207 SER A N 1
ATOM 1675 C CA . SER A 1 207 ? 10.907 2.316 -25.787 1.00 66.19 207 SER A CA 1
ATOM 1676 C C . SER A 1 207 ? 11.647 3.308 -26.672 1.00 66.19 207 SER A C 1
ATOM 1678 O O . SER A 1 207 ? 12.301 4.235 -26.184 1.00 66.19 207 SER A O 1
ATOM 1680 N N . LEU A 1 208 ? 11.529 3.098 -27.980 1.00 66.56 208 LEU A N 1
ATOM 1681 C CA . LEU A 1 208 ? 12.068 3.965 -29.014 1.00 66.56 208 LEU A CA 1
ATOM 1682 C C . LEU A 1 208 ? 10.929 4.469 -29.883 1.00 66.56 208 LEU A C 1
ATOM 1684 O O . LEU A 1 208 ? 10.237 3.669 -30.511 1.00 66.56 208 LEU A O 1
ATOM 1688 N N . TYR A 1 209 ? 10.789 5.782 -29.961 1.00 68.19 209 TYR A N 1
ATOM 1689 C CA . TYR A 1 209 ? 9.799 6.439 -30.796 1.00 68.19 209 TYR A CA 1
ATOM 1690 C C . TYR A 1 209 ? 10.526 7.263 -31.853 1.00 68.19 209 TYR A C 1
ATOM 1692 O O . TYR A 1 209 ? 11.444 8.010 -31.519 1.00 68.19 209 TYR A O 1
ATOM 1700 N N . LYS A 1 210 ? 10.151 7.096 -33.124 1.00 62.00 210 LYS A N 1
ATOM 1701 C CA . LYS A 1 210 ? 10.743 7.796 -34.272 1.00 62.00 210 LYS A CA 1
ATOM 1702 C C . LYS A 1 210 ? 9.644 8.519 -35.045 1.00 62.00 210 LYS A C 1
ATOM 1704 O O . LYS A 1 210 ? 8.548 7.984 -35.158 1.00 62.00 210 LYS A O 1
ATOM 1709 N N . ASP A 1 211 ? 9.986 9.679 -35.603 1.00 59.72 211 ASP A N 1
ATOM 1710 C CA . ASP A 1 211 ? 9.169 10.493 -36.517 1.00 59.72 211 ASP A CA 1
ATOM 1711 C C . ASP A 1 211 ? 7.849 11.019 -35.935 1.00 59.72 211 ASP A C 1
ATOM 1713 O O . ASP A 1 211 ? 6.812 10.390 -36.104 1.00 59.72 211 ASP A O 1
ATOM 1717 N N . ASN A 1 212 ? 7.856 12.219 -35.329 1.00 53.03 212 ASN A N 1
ATOM 1718 C CA . ASN A 1 212 ? 6.664 13.010 -34.949 1.00 53.03 212 ASN A CA 1
ATOM 1719 C C . ASN A 1 212 ? 5.496 12.226 -34.307 1.00 53.03 212 ASN A C 1
ATOM 1721 O O . ASN A 1 212 ? 4.348 12.682 -34.326 1.00 53.03 212 ASN A O 1
ATOM 1725 N N . THR A 1 213 ? 5.754 11.050 -33.736 1.00 49.41 213 THR A N 1
ATOM 1726 C CA . THR A 1 213 ? 4.740 10.232 -33.090 1.00 49.41 213 THR A CA 1
ATOM 1727 C C . THR A 1 213 ? 4.327 10.955 -31.826 1.00 49.41 213 THR A C 1
ATOM 1729 O O . THR A 1 213 ? 5.076 11.004 -30.852 1.00 49.41 213 THR A O 1
ATOM 1732 N N . ASN A 1 214 ? 3.134 11.547 -31.865 1.00 50.50 214 ASN A N 1
ATOM 1733 C CA . ASN A 1 214 ? 2.442 12.010 -30.676 1.00 50.50 214 ASN A CA 1
ATOM 1734 C C . ASN A 1 214 ? 2.398 10.838 -29.676 1.00 50.50 214 ASN A C 1
ATOM 1736 O O . ASN A 1 214 ? 2.006 9.732 -30.057 1.00 50.50 214 ASN A O 1
ATOM 1740 N N . ILE A 1 215 ? 2.804 11.077 -28.424 1.00 51.44 215 ILE A N 1
ATOM 1741 C CA . ILE A 1 215 ? 2.839 10.089 -27.324 1.00 51.44 215 ILE A CA 1
ATOM 1742 C C . ILE A 1 215 ? 1.486 9.362 -27.161 1.00 51.44 215 ILE A C 1
ATOM 1744 O O . ILE A 1 215 ? 1.424 8.251 -26.645 1.00 51.44 215 ILE A O 1
ATOM 1748 N N . GLU A 1 216 ? 0.403 9.960 -27.656 1.00 50.16 216 GLU A N 1
ATOM 1749 C CA . GLU A 1 216 ? -0.956 9.418 -27.633 1.00 50.16 216 GLU A CA 1
ATOM 1750 C C . GLU A 1 216 ? -1.232 8.295 -28.663 1.00 50.16 216 GLU A C 1
ATOM 1752 O O . GLU A 1 216 ? -2.245 7.615 -28.536 1.00 50.16 216 GLU A O 1
ATOM 1757 N N . ASN A 1 217 ? -0.357 8.055 -29.654 1.00 45.28 217 ASN A N 1
ATOM 1758 C CA . ASN A 1 217 ? -0.533 7.025 -30.699 1.00 45.28 217 ASN A CA 1
ATOM 1759 C C . ASN A 1 217 ? 0.711 6.131 -30.848 1.00 45.28 217 ASN A C 1
ATOM 1761 O O . ASN A 1 217 ? 1.392 6.138 -31.875 1.00 45.28 217 ASN A O 1
ATOM 1765 N N . LEU A 1 218 ? 1.025 5.364 -29.804 1.00 48.81 218 LEU A N 1
ATOM 1766 C CA . LEU A 1 218 ? 2.219 4.521 -29.757 1.00 48.81 218 LEU A CA 1
ATOM 1767 C C . LEU A 1 218 ? 1.952 3.082 -30.206 1.00 48.81 218 LEU A C 1
ATOM 1769 O O . LEU A 1 218 ? 1.380 2.290 -29.458 1.00 48.81 218 LEU A O 1
ATOM 1773 N N . ASP A 1 219 ? 2.487 2.713 -31.371 1.00 41.38 219 ASP A N 1
ATOM 1774 C CA . ASP A 1 219 ? 2.851 1.321 -31.647 1.00 41.38 219 ASP A CA 1
ATOM 1775 C C . ASP A 1 219 ? 4.165 1.019 -30.905 1.00 41.38 219 ASP A C 1
ATOM 1777 O O . ASP A 1 219 ? 5.208 1.628 -31.158 1.00 41.38 219 ASP A O 1
ATOM 1781 N N . ARG A 1 220 ? 4.124 0.105 -29.926 1.00 45.41 220 ARG A N 1
ATOM 1782 C CA . ARG A 1 220 ? 5.303 -0.310 -29.144 1.00 45.41 220 ARG A CA 1
ATOM 1783 C C . ARG A 1 220 ? 6.319 -0.995 -30.068 1.00 45.41 220 ARG A C 1
ATOM 1785 O O . ARG A 1 220 ? 6.169 -2.173 -30.374 1.00 45.41 220 ARG A O 1
ATOM 1792 N N . ALA A 1 221 ? 7.388 -0.291 -30.446 1.00 41.47 221 ALA A N 1
ATOM 1793 C CA . ALA A 1 221 ? 8.440 -0.813 -31.330 1.00 41.47 221 ALA A CA 1
ATOM 1794 C C . ALA A 1 221 ? 9.279 -1.965 -30.726 1.00 41.47 221 ALA A C 1
ATOM 1796 O O . ALA A 1 221 ? 10.069 -2.593 -31.426 1.00 41.47 221 ALA A O 1
ATOM 1797 N N . GLY A 1 222 ? 9.103 -2.279 -29.441 1.00 46.81 222 GLY A N 1
ATOM 1798 C CA . GLY A 1 222 ? 9.715 -3.431 -28.785 1.00 46.81 222 GLY A CA 1
ATOM 1799 C C . GLY A 1 222 ? 9.699 -3.277 -27.269 1.00 46.81 222 GLY A C 1
ATOM 1800 O O . GLY A 1 222 ? 9.739 -2.168 -26.752 1.00 46.81 222 GLY A O 1
ATOM 1801 N N . SER A 1 223 ? 9.613 -4.390 -26.544 1.00 43.81 223 SER A N 1
ATOM 1802 C CA . SER A 1 223 ? 9.760 -4.434 -25.087 1.00 43.81 223 SER A CA 1
ATOM 1803 C C . SER A 1 223 ? 10.569 -5.675 -24.736 1.00 43.81 223 SER A C 1
ATOM 1805 O O . SER A 1 223 ? 10.224 -6.774 -25.171 1.00 43.81 223 SER A O 1
ATOM 1807 N N . ARG A 1 224 ? 11.660 -5.514 -23.982 1.00 46.06 224 ARG A N 1
ATOM 1808 C CA . ARG A 1 224 ? 12.498 -6.630 -23.527 1.00 46.06 224 ARG A CA 1
ATOM 1809 C C . ARG A 1 224 ? 12.579 -6.606 -22.008 1.00 46.06 224 ARG A C 1
ATOM 1811 O O . ARG A 1 224 ? 13.399 -5.891 -21.456 1.00 46.06 224 ARG A O 1
ATOM 1818 N N . SER A 1 225 ? 11.747 -7.404 -21.343 1.00 44.69 225 SER A N 1
ATOM 1819 C CA . SER A 1 225 ? 11.844 -7.631 -19.899 1.00 44.69 225 SER A CA 1
ATOM 1820 C C . SER A 1 225 ? 12.739 -8.839 -19.617 1.00 44.69 225 SER A C 1
ATOM 1822 O O . SER A 1 225 ? 12.467 -9.932 -20.113 1.00 44.69 225 SER A O 1
ATOM 1824 N N . SER A 1 226 ? 13.763 -8.675 -18.784 1.00 45.91 226 SER A N 1
ATOM 1825 C CA . SER A 1 226 ? 14.525 -9.785 -18.199 1.00 45.91 226 SER A CA 1
ATOM 1826 C C . SER A 1 226 ? 14.331 -9.757 -16.690 1.00 45.91 226 SER A C 1
ATOM 1828 O O . SER A 1 226 ? 14.312 -8.678 -16.116 1.00 45.91 226 SER A O 1
ATOM 1830 N N . THR A 1 227 ? 14.149 -10.917 -16.057 1.00 45.12 227 THR A N 1
ATOM 1831 C CA . THR A 1 227 ? 14.049 -11.067 -14.598 1.00 45.12 227 THR A CA 1
ATOM 1832 C C . THR A 1 227 ? 15.195 -11.949 -14.134 1.00 45.12 227 THR A C 1
ATOM 1834 O O . THR A 1 227 ? 15.261 -13.115 -14.515 1.00 45.12 227 THR A O 1
ATOM 1837 N N . GLN A 1 228 ? 16.078 -11.409 -13.295 1.00 50.22 228 GLN A N 1
ATOM 1838 C CA . GLN A 1 228 ? 17.141 -12.181 -12.656 1.00 50.22 228 GLN A CA 1
ATOM 1839 C C . GLN A 1 228 ? 17.227 -11.896 -11.159 1.00 50.22 228 GLN A C 1
ATOM 1841 O O . GLN A 1 228 ? 17.060 -10.753 -10.731 1.00 50.22 228 GLN A O 1
ATOM 1846 N N . SER A 1 229 ? 17.499 -12.953 -10.390 1.00 49.44 229 SER A N 1
ATOM 1847 C CA . SER A 1 229 ? 17.731 -12.914 -8.946 1.00 49.44 229 SER A CA 1
ATOM 1848 C C . SER A 1 229 ? 19.202 -13.184 -8.650 1.00 49.44 229 SER A C 1
ATOM 1850 O O . SER A 1 229 ? 19.805 -14.093 -9.218 1.00 49.44 229 SER A O 1
ATOM 1852 N N . PHE A 1 230 ? 19.768 -12.409 -7.736 1.00 57.28 230 PHE A N 1
ATOM 1853 C CA . PHE A 1 230 ? 21.176 -12.402 -7.381 1.00 57.28 230 PHE A CA 1
ATOM 1854 C C . PHE A 1 230 ? 21.364 -12.413 -5.864 1.00 57.28 230 PHE A C 1
ATOM 1856 O O . PHE A 1 230 ? 20.800 -11.609 -5.128 1.00 57.28 230 PHE A O 1
ATOM 1863 N N . ASN A 1 231 ? 22.247 -13.283 -5.386 1.00 51.59 231 ASN A N 1
ATOM 1864 C CA . ASN A 1 231 ? 22.474 -13.480 -3.952 1.00 51.59 231 ASN A CA 1
ATOM 1865 C C . ASN A 1 231 ? 23.469 -12.476 -3.340 1.00 51.59 231 ASN A C 1
ATOM 1867 O O . ASN A 1 231 ? 24.085 -12.766 -2.316 1.00 51.59 231 ASN A O 1
ATOM 1871 N N . SER A 1 232 ? 23.703 -11.318 -3.968 1.00 57.50 232 SER A N 1
ATOM 187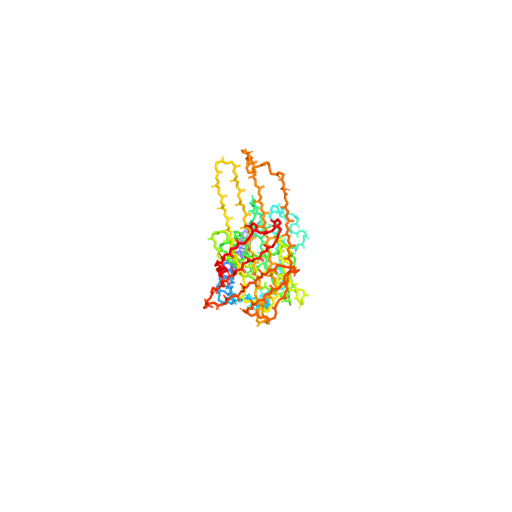2 C CA . SER A 1 232 ? 24.604 -10.308 -3.410 1.00 57.50 232 SER A CA 1
ATOM 1873 C C . SER A 1 232 ? 24.101 -8.876 -3.584 1.00 57.50 232 SER A C 1
ATOM 1875 O O . SER A 1 232 ? 23.357 -8.536 -4.500 1.00 57.50 232 SER A O 1
ATOM 1877 N N . HIS A 1 233 ? 24.515 -8.019 -2.649 1.00 57.06 233 HIS A N 1
ATOM 1878 C CA . HIS A 1 233 ? 24.231 -6.579 -2.632 1.00 57.06 233 HIS A CA 1
ATOM 1879 C C . HIS A 1 233 ? 25.217 -5.789 -3.509 1.00 57.06 233 HIS A C 1
ATOM 1881 O O . HIS A 1 233 ? 25.158 -4.573 -3.611 1.00 57.06 233 HIS A O 1
ATOM 1887 N N . SER A 1 234 ? 26.203 -6.454 -4.098 1.00 60.31 234 SER A N 1
ATOM 1888 C CA . SER A 1 234 ? 27.160 -5.911 -5.061 1.00 60.31 234 SER A CA 1
ATOM 1889 C C . SER A 1 234 ? 27.771 -7.091 -5.791 1.00 60.31 234 SER A C 1
ATOM 1891 O O . SER A 1 234 ? 27.937 -8.165 -5.207 1.00 60.31 234 SER A O 1
ATOM 1893 N N . GLY A 1 235 ? 28.094 -6.919 -7.061 1.00 66.62 235 GLY A N 1
ATOM 1894 C CA . GLY A 1 235 ? 28.582 -8.030 -7.857 1.00 66.62 235 GLY A CA 1
ATOM 1895 C C . GLY A 1 235 ? 28.574 -7.739 -9.341 1.00 66.62 235 GLY A C 1
ATOM 1896 O O . GLY A 1 235 ? 28.000 -6.756 -9.806 1.00 66.62 235 GLY A O 1
ATOM 1897 N N . LYS A 1 236 ? 29.253 -8.619 -10.067 1.00 68.75 236 LYS A N 1
ATOM 1898 C CA . LYS A 1 236 ? 29.157 -8.724 -11.514 1.00 68.75 236 LYS A CA 1
ATOM 1899 C C . LYS A 1 236 ? 28.182 -9.848 -11.832 1.00 68.75 236 LYS A C 1
ATOM 1901 O O . LYS A 1 236 ? 28.326 -10.954 -11.312 1.00 68.75 236 LYS A O 1
ATOM 1906 N N . TYR A 1 237 ? 27.224 -9.550 -12.686 1.00 70.06 237 TYR A N 1
ATOM 1907 C CA . TYR A 1 237 ? 26.135 -10.427 -13.062 1.00 70.06 237 TYR A CA 1
ATOM 1908 C C . TYR A 1 237 ? 26.112 -10.589 -14.572 1.00 70.06 237 TYR A C 1
ATOM 1910 O O . TYR A 1 237 ? 26.303 -9.620 -15.304 1.00 70.06 237 TYR A O 1
ATOM 1918 N N . MET A 1 238 ? 25.887 -11.819 -15.019 1.00 62.69 238 MET A N 1
ATOM 1919 C CA . MET A 1 238 ? 25.846 -12.156 -16.436 1.00 62.69 238 MET A CA 1
ATOM 1920 C C . MET A 1 238 ? 24.414 -12.509 -16.830 1.00 62.69 238 MET A C 1
ATOM 1922 O O . MET A 1 238 ? 23.798 -13.387 -16.223 1.00 62.69 238 MET A O 1
ATOM 1926 N N . VAL A 1 239 ? 23.898 -11.837 -17.852 1.00 61.69 239 VAL A N 1
ATOM 1927 C CA . VAL A 1 239 ? 22.610 -12.121 -18.484 1.00 61.69 239 VAL A CA 1
ATOM 1928 C C . VAL A 1 239 ? 22.902 -12.608 -19.893 1.00 61.69 239 VAL A C 1
ATOM 1930 O O . VAL A 1 239 ? 23.170 -11.802 -20.766 1.00 61.69 239 VAL A O 1
ATOM 1933 N N . GLU A 1 240 ? 22.898 -13.921 -20.128 1.00 67.44 240 GLU A N 1
ATOM 1934 C CA . GLU A 1 240 ? 23.390 -14.471 -21.405 1.00 67.44 240 GLU A CA 1
ATOM 1935 C C . GLU A 1 240 ? 24.842 -14.003 -21.671 1.00 67.44 240 GLU A C 1
ATOM 1937 O O . GLU A 1 240 ? 25.736 -14.318 -20.882 1.00 67.44 240 GLU A O 1
ATOM 1942 N N . ASP A 1 241 ? 25.070 -13.231 -22.737 1.00 67.12 241 ASP A N 1
ATOM 1943 C CA . ASP A 1 241 ? 26.364 -12.641 -23.107 1.00 67.12 241 ASP A CA 1
ATOM 1944 C C . ASP A 1 241 ? 26.580 -11.213 -22.572 1.00 67.12 241 ASP A C 1
ATOM 1946 O O . ASP A 1 241 ? 27.626 -10.606 -22.846 1.00 67.12 241 ASP A O 1
ATOM 1950 N N . ASP A 1 242 ? 25.602 -10.694 -21.835 1.00 70.75 242 ASP A N 1
ATOM 1951 C CA . ASP A 1 242 ? 25.500 -9.317 -21.375 1.00 70.75 242 ASP A CA 1
ATOM 1952 C C . ASP A 1 242 ? 25.944 -9.168 -19.912 1.00 70.75 242 ASP A C 1
ATOM 1954 O O . ASP A 1 242 ? 25.733 -10.057 -19.084 1.00 70.75 242 ASP A O 1
ATOM 1958 N N . GLU A 1 243 ? 26.555 -8.032 -19.569 1.00 75.31 243 GLU A N 1
ATOM 1959 C CA . GLU A 1 243 ? 27.146 -7.797 -18.249 1.00 75.31 243 GLU A CA 1
ATOM 1960 C C . GLU A 1 243 ? 26.444 -6.667 -17.487 1.00 75.31 243 GLU A C 1
ATOM 1962 O O . GLU A 1 243 ? 26.245 -5.564 -17.996 1.00 75.31 243 GLU A O 1
ATOM 1967 N N . ILE A 1 244 ? 26.116 -6.929 -16.220 1.00 73.38 244 ILE A N 1
ATOM 1968 C CA . ILE A 1 244 ? 25.610 -5.937 -15.269 1.00 73.38 244 ILE A CA 1
ATOM 1969 C C . ILE A 1 244 ? 26.543 -5.922 -14.063 1.00 73.38 244 ILE A C 1
ATOM 1971 O O . ILE A 1 244 ? 26.709 -6.928 -13.377 1.00 73.38 244 ILE A O 1
ATOM 1975 N N . ILE A 1 245 ? 27.141 -4.775 -13.762 1.00 78.12 245 ILE A N 1
ATOM 1976 C CA . ILE A 1 245 ? 27.928 -4.577 -12.545 1.00 78.12 245 ILE A CA 1
ATOM 1977 C C . ILE A 1 245 ? 27.128 -3.695 -11.601 1.00 78.12 245 ILE A C 1
ATOM 1979 O O . ILE A 1 245 ? 26.827 -2.551 -11.924 1.00 78.12 245 ILE A O 1
ATOM 1983 N N . LEU A 1 246 ? 26.852 -4.199 -10.405 1.00 75.44 246 LEU A N 1
ATOM 1984 C CA . LEU A 1 246 ? 26.180 -3.453 -9.355 1.00 75.44 246 LEU A CA 1
ATOM 1985 C C . LEU A 1 246 ? 27.140 -3.171 -8.199 1.00 75.44 246 LEU A C 1
ATOM 1987 O O . LEU A 1 246 ? 27.797 -4.083 -7.688 1.00 75.44 246 LEU A O 1
ATOM 1991 N N . LYS A 1 247 ? 27.192 -1.915 -7.756 1.00 78.12 247 LYS A N 1
ATOM 1992 C CA . LYS A 1 247 ? 27.966 -1.480 -6.591 1.00 78.12 247 LYS A CA 1
ATOM 1993 C C . LYS A 1 247 ? 27.082 -0.673 -5.650 1.00 78.12 247 LYS A C 1
ATOM 1995 O O . LYS A 1 247 ? 26.562 0.368 -6.039 1.00 78.12 247 LYS A O 1
ATOM 2000 N N . LEU A 1 248 ? 26.953 -1.130 -4.411 1.00 70.94 248 LEU A N 1
ATOM 2001 C CA . LEU A 1 248 ? 26.321 -0.374 -3.335 1.00 70.94 248 LEU A CA 1
ATOM 2002 C C . LEU A 1 248 ? 27.321 0.650 -2.783 1.00 70.94 248 LEU A C 1
ATOM 2004 O O . LEU A 1 248 ? 28.430 0.291 -2.386 1.00 70.94 248 LEU A O 1
ATOM 2008 N N . GLN A 1 249 ? 26.931 1.921 -2.765 1.00 75.25 249 GLN A N 1
ATOM 2009 C CA . GLN A 1 249 ? 27.699 3.032 -2.207 1.00 75.25 249 GLN A CA 1
ATOM 2010 C C . GLN A 1 249 ? 26.793 3.831 -1.263 1.00 75.25 249 GLN A C 1
ATOM 2012 O O . GLN A 1 249 ? 26.042 4.702 -1.693 1.00 75.25 249 GLN A O 1
ATOM 2017 N N . GLY A 1 250 ? 26.835 3.512 0.033 1.00 73.88 250 GLY A N 1
ATOM 2018 C CA . GLY A 1 250 ? 25.898 4.083 1.006 1.00 73.88 250 GLY A CA 1
ATOM 2019 C C . GLY A 1 250 ? 24.478 3.551 0.792 1.00 73.88 250 GLY A C 1
ATOM 2020 O O . GLY A 1 250 ? 24.256 2.348 0.895 1.00 73.88 250 GLY A O 1
ATOM 2021 N N . ASP A 1 251 ? 23.534 4.442 0.495 1.00 67.81 251 ASP A N 1
ATOM 2022 C CA . ASP A 1 251 ? 22.125 4.157 0.179 1.00 67.81 251 ASP A CA 1
ATOM 2023 C C . ASP A 1 251 ? 21.830 4.098 -1.336 1.00 67.81 251 ASP A C 1
ATOM 2025 O O . ASP A 1 251 ? 20.693 3.852 -1.755 1.00 67.81 251 ASP A O 1
ATOM 2029 N N . ARG A 1 252 ? 22.861 4.301 -2.164 1.00 69.44 252 ARG A N 1
ATOM 2030 C CA . ARG A 1 252 ? 22.769 4.354 -3.626 1.00 69.44 252 ARG A CA 1
ATOM 2031 C C . ARG A 1 252 ? 23.358 3.114 -4.261 1.00 69.44 252 ARG A C 1
ATOM 2033 O O . ARG A 1 252 ? 24.388 2.599 -3.823 1.00 69.44 252 ARG A O 1
ATOM 2040 N N . PHE A 1 253 ? 22.754 2.694 -5.361 1.00 76.12 253 PHE A N 1
ATOM 2041 C CA . PHE A 1 253 ? 23.329 1.669 -6.214 1.00 76.12 253 PHE A CA 1
ATOM 2042 C C . PHE A 1 253 ? 23.851 2.296 -7.496 1.00 76.12 253 PHE A C 1
ATOM 2044 O O . PHE A 1 253 ? 23.105 2.918 -8.245 1.00 76.12 253 PHE A O 1
ATOM 2051 N N . ILE A 1 254 ? 25.136 2.094 -7.7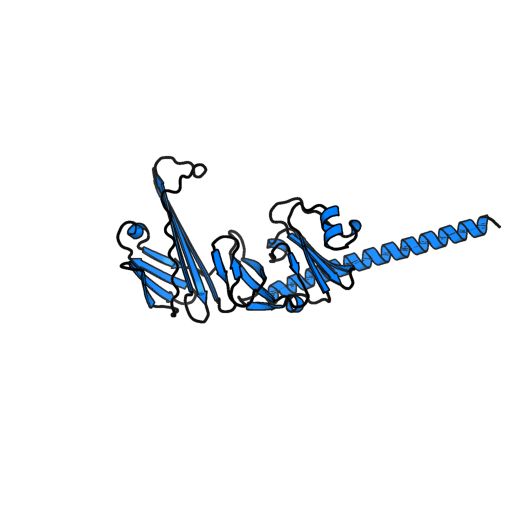61 1.00 80.50 254 ILE A N 1
ATOM 2052 C CA . ILE A 1 254 ? 25.728 2.384 -9.060 1.00 80.50 254 ILE A CA 1
ATOM 2053 C C . ILE A 1 254 ? 25.654 1.107 -9.878 1.00 80.50 254 ILE A C 1
ATOM 2055 O O . ILE A 1 254 ? 26.272 0.094 -9.535 1.00 80.50 254 ILE A O 1
ATOM 2059 N N . MET A 1 255 ? 24.870 1.150 -10.945 1.00 78.56 255 MET A N 1
ATOM 2060 C CA . MET A 1 255 ? 24.693 0.041 -11.861 1.00 78.56 255 MET A CA 1
ATOM 2061 C C . MET A 1 255 ? 25.327 0.388 -13.199 1.00 78.56 255 MET A C 1
ATOM 2063 O O . MET A 1 255 ? 24.948 1.363 -13.837 1.00 78.56 255 MET A O 1
ATOM 2067 N N . LYS A 1 256 ? 26.264 -0.434 -13.652 1.00 82.56 256 LYS A N 1
ATOM 2068 C CA . LYS A 1 256 ? 26.846 -0.342 -14.985 1.00 82.56 256 LYS A CA 1
ATOM 2069 C C . LYS A 1 256 ? 26.318 -1.480 -15.845 1.00 82.56 256 LYS A C 1
ATOM 2071 O O . LYS A 1 256 ? 26.415 -2.636 -15.443 1.00 82.56 256 LYS A O 1
ATOM 2076 N N . ILE A 1 257 ? 25.789 -1.141 -17.013 1.00 77.75 257 ILE A N 1
ATOM 2077 C CA . ILE A 1 257 ? 25.245 -2.084 -17.989 1.00 77.75 257 ILE A CA 1
ATOM 2078 C C . ILE A 1 257 ? 26.143 -2.096 -19.224 1.00 77.75 257 ILE A C 1
ATOM 2080 O O . ILE A 1 257 ? 26.459 -1.034 -19.768 1.00 77.75 257 ILE A O 1
ATOM 2084 N N . ASP A 1 258 ? 26.526 -3.292 -19.657 1.00 79.12 258 ASP A N 1
ATOM 2085 C CA . ASP A 1 258 ? 27.252 -3.553 -20.896 1.00 79.12 258 ASP A CA 1
ATOM 2086 C C . ASP A 1 258 ? 26.600 -4.728 -21.643 1.00 79.12 258 ASP A C 1
ATOM 2088 O O . ASP A 1 258 ? 27.007 -5.886 -21.547 1.00 79.12 258 ASP A O 1
ATOM 2092 N N . PHE A 1 259 ? 25.500 -4.415 -22.322 1.00 76.81 259 PHE A N 1
ATOM 2093 C CA . PHE A 1 259 ? 24.730 -5.310 -23.173 1.00 76.81 259 PHE A CA 1
ATOM 2094 C C . PHE A 1 259 ? 25.255 -5.278 -24.613 1.00 76.81 259 PHE A C 1
ATOM 2096 O O . PHE A 1 259 ? 25.748 -4.261 -25.110 1.00 76.81 259 PHE A O 1
ATOM 2103 N N . LYS A 1 260 ? 25.111 -6.395 -25.315 1.00 74.00 260 LYS A N 1
ATOM 2104 C CA . LYS A 1 260 ? 25.472 -6.586 -26.717 1.00 74.00 260 LYS A CA 1
ATOM 2105 C C . LYS A 1 260 ? 24.221 -6.566 -27.601 1.00 74.00 260 LYS A C 1
ATOM 2107 O O . LYS A 1 260 ? 23.082 -6.658 -27.143 1.00 74.00 260 LYS A O 1
ATOM 2112 N N . GLY A 1 261 ? 24.441 -6.439 -28.909 1.00 73.19 261 GLY A N 1
ATOM 2113 C CA . GLY A 1 261 ? 23.363 -6.413 -29.902 1.00 73.19 261 GLY A CA 1
ATOM 2114 C C . GLY A 1 261 ? 22.429 -5.213 -29.729 1.00 73.19 261 GLY A C 1
ATOM 2115 O O . GLY A 1 261 ? 22.850 -4.146 -29.297 1.00 73.19 261 GLY A O 1
ATOM 2116 N N . GLU A 1 262 ? 21.146 -5.380 -30.049 1.00 62.47 262 GLU A N 1
ATOM 2117 C CA . GLU A 1 262 ? 20.148 -4.295 -29.996 1.00 62.47 262 GLU A CA 1
ATOM 2118 C C . GLU A 1 262 ? 19.939 -3.726 -28.584 1.00 62.47 262 GLU A C 1
ATOM 2120 O O . GLU A 1 262 ? 19.517 -2.583 -28.418 1.00 62.47 262 GLU A O 1
ATOM 2125 N N . SER A 1 263 ? 20.270 -4.501 -27.550 1.00 60.84 263 SER A N 1
ATOM 2126 C CA . SER A 1 263 ? 20.150 -4.076 -26.154 1.00 60.84 263 SER A CA 1
ATOM 2127 C C . SER A 1 263 ? 21.295 -3.170 -25.696 1.00 60.84 263 SER A C 1
ATOM 2129 O O . SER A 1 263 ? 21.180 -2.565 -24.632 1.00 60.84 263 SER A O 1
ATOM 2131 N N . SER A 1 264 ? 22.337 -2.966 -26.518 1.00 71.06 264 SER A N 1
ATOM 2132 C CA . SER A 1 264 ? 23.443 -2.048 -26.210 1.00 71.06 264 SER A CA 1
ATOM 2133 C C . SER A 1 264 ? 22.995 -0.593 -26.041 1.00 71.06 264 SER A C 1
ATOM 2135 O O . SER A 1 264 ? 23.721 0.235 -25.496 1.00 71.06 264 SER A O 1
ATOM 2137 N N . ILE A 1 265 ? 21.787 -0.252 -26.498 1.00 63.31 265 ILE A N 1
ATOM 2138 C CA . ILE A 1 265 ? 21.180 1.063 -26.277 1.00 63.31 265 ILE A CA 1
ATOM 2139 C C . ILE A 1 265 ? 20.926 1.365 -24.795 1.00 63.31 265 ILE A C 1
ATOM 2141 O O . ILE A 1 265 ? 20.831 2.531 -24.404 1.00 63.31 265 ILE A O 1
ATOM 2145 N N . LEU A 1 266 ? 20.841 0.322 -23.967 1.00 63.56 266 LEU A N 1
ATOM 2146 C CA . LEU A 1 266 ? 20.736 0.413 -22.517 1.00 63.56 266 LEU A CA 1
ATOM 2147 C C . LEU A 1 266 ? 22.103 0.532 -21.833 1.00 63.56 266 LEU A C 1
ATOM 2149 O O . LEU A 1 266 ? 22.142 0.685 -20.614 1.00 63.56 266 LEU A O 1
ATOM 2153 N N . ASN A 1 267 ? 23.216 0.507 -22.569 1.00 77.12 267 ASN A N 1
ATOM 2154 C CA . ASN A 1 267 ? 24.541 0.589 -21.963 1.00 77.12 267 ASN A CA 1
ATOM 2155 C C . ASN A 1 267 ? 24.758 1.949 -21.317 1.00 77.12 267 ASN A C 1
ATOM 2157 O O . ASN A 1 267 ? 24.331 2.987 -21.827 1.00 77.12 267 ASN A O 1
ATOM 2161 N N . GLY A 1 268 ? 25.440 1.932 -20.182 1.00 80.06 268 GLY A N 1
ATOM 2162 C CA . GLY A 1 268 ? 25.685 3.137 -19.411 1.00 80.06 268 GLY A CA 1
ATOM 2163 C C . GLY A 1 268 ? 25.869 2.852 -17.935 1.00 80.06 268 GLY A C 1
ATOM 2164 O O . GLY A 1 268 ? 25.797 1.709 -17.478 1.00 80.06 268 GLY A O 1
ATOM 2165 N N . GLU A 1 269 ? 26.123 3.925 -17.201 1.00 81.81 269 GLU A N 1
ATOM 2166 C CA . GLU A 1 269 ? 26.148 3.918 -15.749 1.00 81.81 269 GLU A CA 1
ATOM 2167 C C . GLU A 1 269 ? 24.897 4.629 -15.234 1.00 81.81 269 GLU A C 1
ATOM 2169 O O . GLU A 1 269 ? 24.559 5.728 -15.672 1.00 81.81 269 GLU A O 1
ATOM 2174 N N . TYR A 1 270 ? 24.198 3.969 -14.321 1.00 77.19 270 TYR A N 1
ATOM 2175 C CA . TYR A 1 270 ? 22.936 4.405 -13.758 1.00 77.19 270 TYR A CA 1
ATOM 2176 C C . TYR A 1 270 ? 23.080 4.491 -12.248 1.00 77.19 270 TYR A C 1
ATOM 2178 O O . TYR A 1 270 ? 23.389 3.506 -11.577 1.00 77.19 270 TYR A O 1
ATOM 2186 N N . GLU A 1 271 ? 22.815 5.676 -11.716 1.00 80.38 271 GLU A N 1
ATOM 2187 C CA . GLU A 1 271 ? 22.611 5.864 -10.290 1.00 80.38 271 GLU A CA 1
ATOM 2188 C C . GLU A 1 271 ? 21.150 5.553 -9.970 1.00 80.38 271 GLU A C 1
ATOM 2190 O O . GLU A 1 271 ? 20.230 6.289 -10.340 1.00 80.38 271 GLU A O 1
ATOM 2195 N N . LEU A 1 272 ? 20.950 4.414 -9.321 1.00 71.88 272 LEU A N 1
ATOM 2196 C CA . LEU A 1 272 ? 19.674 3.982 -8.789 1.00 71.88 272 LEU A CA 1
ATOM 2197 C C . LEU A 1 272 ? 19.496 4.617 -7.409 1.00 71.88 272 LEU A C 1
ATOM 2199 O O . LEU A 1 272 ? 20.318 4.418 -6.506 1.00 71.88 272 LEU A O 1
ATOM 2203 N N . VAL A 1 273 ? 18.394 5.344 -7.239 1.00 66.00 273 VAL A N 1
ATOM 2204 C CA . VAL A 1 273 ? 18.037 6.006 -5.979 1.00 66.00 273 VAL A CA 1
ATOM 2205 C C . VAL A 1 273 ? 16.951 5.199 -5.286 1.00 66.00 273 VAL A C 1
ATOM 2207 O O . VAL A 1 273 ? 16.034 4.702 -5.946 1.00 66.00 273 VAL A O 1
ATOM 2210 N N . LYS A 1 274 ? 17.091 5.031 -3.967 1.00 67.88 274 LYS A N 1
ATOM 2211 C CA . LYS A 1 274 ? 16.085 4.336 -3.170 1.00 67.88 274 LYS A CA 1
ATOM 2212 C C . LYS A 1 274 ? 14.789 5.120 -3.268 1.00 67.88 274 LYS A C 1
ATOM 2214 O O . LYS A 1 274 ? 14.787 6.337 -3.089 1.00 67.88 274 LYS A O 1
ATOM 2219 N N . LYS A 1 275 ? 13.723 4.405 -3.568 1.00 61.84 275 LYS A N 1
ATOM 2220 C CA . LYS A 1 275 ? 12.378 4.925 -3.521 1.00 61.84 275 LYS A CA 1
ATOM 2221 C C . LYS A 1 275 ? 11.634 4.444 -2.281 1.00 61.84 275 LYS A C 1
ATOM 2223 O O . LYS A 1 275 ? 11.992 3.367 -1.738 1.00 61.84 275 LYS A O 1
#

Foldseek 3Di:
DVVVVVVVVVVVVVVVVVVVVVVVVVLVVQQVVQLVQLLVLCVVPLPFWAKDFPLSSGPDDFFKKFKAAAQDDLVNVC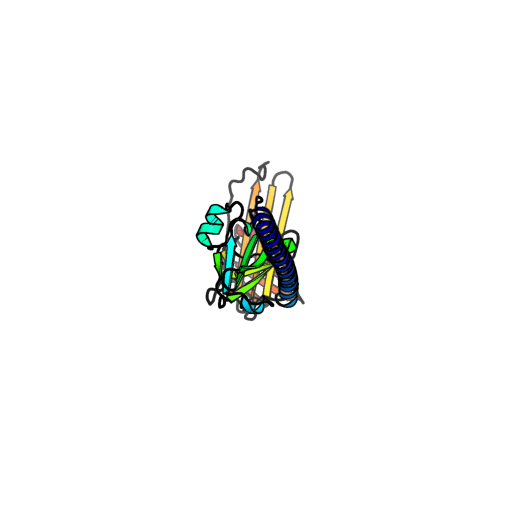VVLVAPSVPDDHHHDHQWIWMFTHDPNRTRYTGTGHQVVSLEDEDGDMDGRGWIWTWDQDDDPVDTRTYTYTDPDAWGQDPPDRDTDGRQWGFKWKDWDWDDDPFKIKIWIWIWIAGVQGTFWIWIFIAIGGGPDDPVDDDGPDTDTDTDGDRHNFDWDDDPPWIWGWDDDPQWIWIATGDDDPCNVVGDIDIIHTD

Secondary structure (DSSP, 8-state):
-HHHHHHHHHHHHHHHHHHHHHHHHHHHHHHHHHHHHHHHHHHHH-SSS-EEEHHHH-SS--SEEEEEPTT--HHHHHHHH---GGG-----STT-EEEEEEETTEEEEEEEE-HHHHT-EE-SEEEETT-EEEEEEEEPSSSEEEEEEE--SS-EE-TTT-PEE-TTEEEEEEEEEEEEETTEEEEEEEEEEEETTEEEEEEEEEEEEESS--TTS-------------S-SSEEEEETTEEEEEEEETTEEEEEEE--GGGGGG-EEEEEEE-